Protein AF-A0A8S0WQF7-F1 (afdb_monomer_lite)

Foldseek 3Di:
DDDDDDDDPPPPPPPPPFWFWKKKFALDPPRAFKIFMDGRAGALAKAFEDDRGFKMKTAPTAQPFKKKKFFAQDQQDHTQDMDIDTRRDIDIDGHDPGRTGMMGMHGDHDPPPPPPPPRPPPRRHYDYGQKIWHADPVRDIDIFGHDPPDHPVVVVVCVVVVVVVLRVCRVVVHDRDPDPPPPPDD

Sequence (186 aa):
MFKATQVAFSLVILATLAAAGDICAYTSRGCVGTFGCCINIPANVCCLYPDNYGWSNLKNMTSNGNWWASMYSDTCQTLLAGSVASADGQICLGAWDVPARSTSWRVTTNTNAKRSITVNQEAAQCMSPNVIGFTTDSGEERLFRIPDGTRFEDAEKFLEEGQFEELFKYEKGQPVVFEAVTKQLG

Radius of gyration: 20.84 Å; chains: 1; bounding box: 38×71×76 Å

Structure (mmCIF, N/CA/C/O backbone):
data_AF-A0A8S0WQF7-F1
#
_entry.id   AF-A0A8S0WQF7-F1
#
loop_
_atom_site.group_PDB
_atom_site.id
_atom_site.type_symbol
_atom_site.label_atom_id
_atom_site.label_alt_id
_atom_site.label_comp_id
_atom_site.label_asym_id
_atom_site.label_entity_id
_atom_site.label_seq_id
_atom_site.pdbx_PDB_ins_code
_atom_site.Cartn_x
_atom_site.Cartn_y
_atom_site.Cartn_z
_atom_site.occupancy
_atom_site.B_iso_or_equiv
_atom_site.auth_seq_id
_atom_site.auth_comp_id
_atom_site.auth_asym_id
_atom_site.auth_atom_id
_atom_site.pdbx_PDB_model_num
ATOM 1 N N . MET A 1 1 ? 1.452 57.332 -37.284 1.00 40.22 1 MET A N 1
ATOM 2 C CA . MET A 1 1 ? 1.598 56.059 -38.023 1.00 40.22 1 MET A CA 1
ATOM 3 C C . MET A 1 1 ? 2.063 54.999 -37.042 1.00 40.22 1 MET A C 1
ATOM 5 O O . MET A 1 1 ? 3.036 55.223 -36.339 1.00 40.22 1 MET A O 1
ATOM 9 N N . PHE A 1 2 ? 1.273 53.933 -36.922 1.00 46.56 2 PHE A N 1
ATOM 10 C CA . PHE A 1 2 ? 1.371 52.864 -35.925 1.00 46.56 2 PHE A CA 1
ATOM 11 C C . PHE A 1 2 ? 2.545 51.916 -36.187 1.00 46.56 2 PHE A C 1
ATOM 13 O O . PHE A 1 2 ? 2.850 51.655 -37.349 1.00 46.56 2 PHE A O 1
ATOM 20 N N . LYS A 1 3 ? 3.082 51.307 -35.121 1.00 41.34 3 LYS A N 1
ATOM 21 C CA . LYS A 1 3 ? 3.317 49.851 -35.041 1.00 41.34 3 LYS A CA 1
ATOM 22 C C . LYS A 1 3 ? 3.659 49.455 -33.599 1.00 41.34 3 LYS A C 1
ATOM 24 O O . LYS A 1 3 ? 4.777 49.645 -33.139 1.00 41.34 3 LYS A O 1
ATOM 29 N N . ALA A 1 4 ? 2.658 48.935 -32.890 1.00 50.69 4 ALA A N 1
ATOM 30 C CA . ALA A 1 4 ? 2.840 48.211 -31.640 1.00 50.69 4 ALA A CA 1
ATOM 31 C C . ALA A 1 4 ? 3.146 46.747 -31.986 1.00 50.69 4 ALA A C 1
ATOM 33 O O . ALA A 1 4 ? 2.343 46.080 -32.637 1.00 50.69 4 ALA A O 1
ATOM 34 N N . THR A 1 5 ? 4.324 46.270 -31.597 1.00 52.97 5 THR A N 1
ATOM 35 C CA . THR A 1 5 ? 4.767 44.890 -31.815 1.00 52.97 5 THR A CA 1
ATOM 36 C C . THR A 1 5 ? 4.258 44.028 -30.660 1.00 52.97 5 THR A C 1
ATOM 38 O O . THR A 1 5 ? 4.794 44.095 -29.558 1.00 52.97 5 THR A O 1
ATOM 41 N N . GLN A 1 6 ? 3.202 43.242 -30.884 1.00 55.06 6 GLN A N 1
ATOM 42 C CA . GLN A 1 6 ? 2.750 42.225 -29.930 1.00 55.06 6 GLN A CA 1
ATOM 43 C C . GLN A 1 6 ? 3.617 40.968 -30.074 1.00 55.06 6 GLN A C 1
ATOM 45 O O . GLN A 1 6 ? 3.566 40.283 -31.093 1.00 55.06 6 GLN A O 1
ATOM 50 N N . VAL A 1 7 ? 4.411 40.663 -29.047 1.00 56.59 7 VAL A N 1
ATOM 51 C CA . VAL A 1 7 ? 5.088 39.368 -28.901 1.00 56.59 7 VAL A CA 1
ATOM 52 C C . VAL A 1 7 ? 4.092 38.407 -28.255 1.00 56.59 7 VAL A C 1
ATOM 54 O O . VAL A 1 7 ? 3.806 38.503 -27.064 1.00 56.59 7 VAL A O 1
ATOM 57 N N . ALA A 1 8 ? 3.520 37.508 -29.053 1.00 55.56 8 ALA A N 1
ATOM 58 C CA . ALA A 1 8 ? 2.649 36.445 -28.570 1.00 55.56 8 ALA A CA 1
ATOM 59 C C . ALA A 1 8 ? 3.497 35.346 -27.907 1.00 55.56 8 ALA A C 1
ATOM 61 O O . ALA A 1 8 ? 4.110 34.523 -28.586 1.00 55.56 8 ALA A O 1
ATOM 62 N N . PHE A 1 9 ? 3.547 35.336 -26.575 1.00 57.22 9 PHE A N 1
ATOM 63 C CA . PHE A 1 9 ? 4.167 34.263 -25.799 1.00 57.22 9 PHE A CA 1
ATOM 64 C C . PHE A 1 9 ? 3.172 33.093 -25.714 1.00 57.22 9 PHE A C 1
ATOM 66 O O . PHE A 1 9 ? 2.299 33.059 -24.849 1.00 57.22 9 PHE A O 1
ATOM 73 N N . SER A 1 10 ? 3.242 32.167 -26.674 1.00 54.03 10 SER A N 1
ATOM 74 C CA . SER A 1 10 ? 2.424 30.948 -26.665 1.00 54.03 10 SER A CA 1
ATOM 75 C C . SER A 1 10 ? 2.964 29.986 -25.608 1.00 54.03 10 SER A C 1
ATOM 77 O O . SER A 1 10 ? 3.965 29.306 -25.825 1.00 54.03 10 SER A O 1
ATOM 79 N N . LEU A 1 11 ? 2.315 29.959 -24.444 1.00 56.88 11 LEU A N 1
ATOM 80 C CA . LEU A 1 11 ? 2.606 29.032 -23.355 1.00 56.88 11 LEU A CA 1
ATOM 81 C C . LEU A 1 11 ? 2.073 27.635 -23.737 1.00 56.88 11 LEU A C 1
ATOM 83 O O . LEU A 1 11 ? 0.909 27.316 -23.507 1.00 56.88 11 LEU A O 1
ATOM 87 N N . VAL A 1 12 ? 2.905 26.808 -24.375 1.00 54.03 12 VAL A N 1
ATOM 88 C CA . VAL A 1 12 ? 2.586 25.394 -24.626 1.00 54.03 12 VAL A CA 1
ATOM 89 C C . VAL A 1 12 ? 2.751 24.637 -23.309 1.00 54.03 12 VAL A C 1
ATOM 91 O O . VAL A 1 12 ? 3.851 24.228 -22.946 1.00 54.03 12 VAL A O 1
ATOM 94 N N . ILE A 1 13 ? 1.656 24.469 -22.569 1.00 54.03 13 ILE A N 1
ATOM 95 C CA . ILE A 1 13 ? 1.605 23.553 -21.427 1.00 54.03 13 ILE A CA 1
ATOM 96 C C . ILE A 1 13 ? 1.521 22.139 -22.012 1.00 54.03 13 ILE A C 1
ATOM 98 O O . ILE A 1 13 ? 0.443 21.671 -22.373 1.00 54.03 13 ILE A O 1
ATOM 102 N N . LEU A 1 14 ? 2.664 21.460 -22.152 1.00 51.22 14 LEU A N 1
ATOM 103 C CA . LEU A 1 14 ? 2.661 20.012 -22.341 1.00 51.22 14 LEU A CA 1
ATOM 104 C C . LEU A 1 14 ? 2.144 19.386 -21.044 1.00 51.22 14 LEU A C 1
ATOM 106 O O . LEU A 1 14 ? 2.890 19.227 -20.081 1.00 51.22 14 LEU A O 1
ATOM 110 N N . ALA A 1 15 ? 0.858 19.044 -21.021 1.00 50.88 15 ALA A N 1
ATOM 111 C CA . ALA A 1 15 ? 0.310 18.149 -20.019 1.00 50.88 15 ALA A CA 1
ATOM 112 C C . ALA A 1 15 ? 0.922 16.763 -20.256 1.00 50.88 15 ALA A C 1
ATOM 114 O O . ALA A 1 15 ? 0.433 15.973 -21.064 1.00 50.88 15 ALA A O 1
ATOM 115 N N . THR A 1 16 ? 2.038 16.475 -19.591 1.00 51.25 16 THR A N 1
ATOM 116 C CA . THR A 1 16 ? 2.470 15.097 -19.407 1.00 51.25 16 THR A CA 1
ATOM 117 C C . THR A 1 16 ? 1.366 14.412 -18.612 1.00 51.25 16 THR A C 1
ATOM 119 O O . THR A 1 16 ? 1.104 14.760 -17.463 1.00 51.25 16 THR A O 1
ATOM 122 N N . LEU A 1 17 ? 0.656 13.475 -19.243 1.00 55.16 17 LEU A N 1
ATOM 123 C CA . LEU A 1 17 ? -0.242 12.572 -18.532 1.00 55.16 17 LEU A CA 1
ATOM 124 C C . LEU A 1 17 ? 0.642 11.760 -17.585 1.00 55.16 17 LEU A C 1
ATOM 126 O O . LEU A 1 17 ? 1.283 10.795 -18.002 1.00 55.16 17 LEU A O 1
ATOM 130 N N . ALA A 1 18 ? 0.769 12.222 -16.341 1.00 64.12 18 ALA A N 1
ATOM 131 C CA . ALA A 1 18 ? 1.497 11.507 -15.313 1.00 64.12 18 ALA A CA 1
ATOM 132 C C . ALA A 1 18 ? 0.818 10.149 -15.163 1.00 64.12 18 ALA A C 1
ATOM 134 O O . ALA A 1 18 ? -0.361 10.069 -14.818 1.00 64.12 18 ALA A O 1
ATOM 135 N N . ALA A 1 19 ? 1.541 9.088 -15.511 1.00 73.88 19 ALA A N 1
ATOM 136 C CA . ALA A 1 19 ? 1.015 7.752 -15.376 1.00 73.88 19 ALA A CA 1
ATOM 137 C C . ALA A 1 19 ? 0.854 7.476 -13.877 1.00 73.88 19 ALA A C 1
ATOM 139 O O . ALA A 1 19 ? 1.848 7.497 -13.149 1.00 73.88 19 ALA A O 1
ATOM 140 N N . ALA A 1 20 ? -0.387 7.297 -13.432 1.00 85.50 20 ALA A N 1
ATOM 141 C CA . ALA A 1 20 ? -0.759 7.049 -12.049 1.00 85.50 20 ALA A CA 1
ATOM 142 C C . ALA A 1 20 ? -1.493 5.708 -11.947 1.00 85.50 20 ALA A C 1
ATOM 144 O O . ALA A 1 20 ? -2.138 5.272 -12.903 1.00 85.50 20 ALA A O 1
ATOM 145 N N . GLY A 1 21 ? -1.375 5.060 -10.799 1.00 89.19 21 GLY A N 1
ATOM 146 C CA . GLY A 1 21 ? -2.180 3.897 -10.452 1.00 89.19 21 GLY A CA 1
ATOM 147 C C . GLY A 1 21 ? -2.383 3.820 -8.954 1.00 89.19 21 GLY A C 1
ATOM 148 O O . GLY A 1 21 ? -2.077 4.773 -8.241 1.00 89.19 21 GLY A O 1
ATOM 149 N N . ASP A 1 22 ? -2.874 2.689 -8.473 1.00 92.25 22 ASP A N 1
ATOM 150 C CA . ASP A 1 22 ? -3.168 2.501 -7.060 1.00 92.25 22 ASP A CA 1
ATOM 151 C C . ASP A 1 22 ? -2.338 1.349 -6.506 1.00 92.25 22 ASP A C 1
ATOM 153 O O . ASP A 1 22 ? -2.224 0.280 -7.115 1.00 92.25 22 ASP A O 1
ATOM 157 N N . ILE A 1 23 ? -1.769 1.566 -5.324 1.00 93.44 23 ILE A N 1
ATOM 158 C CA . ILE A 1 23 ? -1.057 0.542 -4.565 1.00 93.44 23 ILE A CA 1
ATOM 159 C C . ILE A 1 23 ? -1.770 0.382 -3.236 1.00 93.44 23 ILE A C 1
ATOM 161 O O . ILE A 1 23 ? -1.835 1.332 -2.464 1.00 93.44 23 ILE A O 1
ATOM 165 N N . CYS A 1 24 ? -2.266 -0.817 -2.960 1.00 93.38 24 CYS A N 1
ATOM 166 C CA . CYS A 1 24 ? -2.884 -1.179 -1.693 1.00 93.38 24 CYS A CA 1
ATOM 167 C C . CYS A 1 24 ? -2.047 -2.250 -1.005 1.00 93.38 24 CYS A C 1
ATOM 169 O O . CYS A 1 24 ? -1.724 -3.259 -1.621 1.00 93.38 24 CYS A O 1
ATOM 171 N N . ALA A 1 25 ? -1.710 -2.059 0.261 1.00 92.81 25 ALA A N 1
ATOM 172 C CA . ALA A 1 25 ? -1.005 -3.033 1.075 1.00 92.81 25 ALA A CA 1
ATOM 173 C C . ALA A 1 25 ? -1.993 -3.709 2.030 1.00 92.81 25 ALA A C 1
ATOM 175 O O . ALA A 1 25 ? -2.802 -3.019 2.638 1.00 92.81 25 ALA A O 1
ATOM 176 N N . TYR A 1 26 ? -1.941 -5.036 2.150 1.00 92.12 26 TYR A N 1
ATOM 177 C CA . TYR A 1 26 ? -2.888 -5.862 2.905 1.00 92.12 26 TYR A CA 1
ATOM 178 C C . TYR A 1 26 ? -2.178 -6.609 4.030 1.00 92.12 26 TYR A C 1
ATOM 180 O O . TYR A 1 26 ? -1.034 -7.060 3.888 1.00 92.12 26 TYR A O 1
ATOM 188 N N . THR A 1 27 ? -2.887 -6.771 5.141 1.00 89.31 27 THR A N 1
ATOM 189 C CA . THR A 1 27 ? -2.407 -7.500 6.323 1.00 89.31 27 THR A CA 1
ATOM 190 C C . THR A 1 27 ? -2.428 -9.017 6.130 1.00 89.31 27 THR A C 1
ATOM 192 O O . THR A 1 27 ? -1.711 -9.739 6.819 1.00 89.31 27 THR A O 1
ATOM 195 N N . SER A 1 28 ? -3.213 -9.523 5.170 1.00 88.00 28 SER A N 1
ATOM 196 C CA . SER A 1 28 ? -3.393 -10.960 4.934 1.00 88.00 28 SER A CA 1
ATOM 197 C C . SER A 1 28 ? -2.981 -11.411 3.532 1.00 88.00 28 SER A C 1
ATOM 199 O O . SER A 1 28 ? -2.921 -10.636 2.574 1.00 88.00 28 SER A O 1
ATOM 201 N N . ARG A 1 29 ? -2.697 -12.716 3.415 1.00 85.81 29 ARG A N 1
ATOM 202 C CA . ARG A 1 29 ? -2.293 -13.357 2.157 1.00 85.81 29 ARG A CA 1
ATOM 203 C C . ARG A 1 29 ? -3.385 -13.254 1.103 1.00 85.81 29 ARG A C 1
ATOM 205 O O . ARG A 1 29 ? -4.558 -13.373 1.424 1.00 85.81 29 ARG A O 1
ATOM 212 N N . GLY A 1 30 ? -2.983 -13.118 -0.159 1.00 86.94 30 GLY A N 1
ATOM 213 C CA . GLY A 1 30 ? -3.926 -13.045 -1.278 1.00 86.94 30 GLY A CA 1
ATOM 214 C C . GLY A 1 30 ? -4.594 -11.679 -1.444 1.00 86.94 30 GLY A C 1
ATOM 215 O O . GLY A 1 30 ? -5.558 -11.586 -2.193 1.00 86.94 30 GLY A O 1
ATOM 216 N N . CYS A 1 31 ? -4.070 -10.636 -0.790 1.00 89.88 31 CYS A N 1
ATOM 217 C CA . CYS A 1 31 ? -4.581 -9.269 -0.883 1.00 89.88 31 CYS A CA 1
ATOM 218 C C . CYS A 1 31 ? -6.055 -9.161 -0.468 1.00 89.88 31 CYS A C 1
ATOM 220 O O . CYS A 1 31 ? -6.881 -8.610 -1.189 1.00 89.88 31 CYS A O 1
ATOM 222 N N . VAL A 1 32 ? -6.358 -9.717 0.707 1.00 89.50 32 VAL A N 1
ATOM 223 C CA . VAL A 1 32 ? -7.658 -9.630 1.388 1.00 89.50 32 VAL A CA 1
ATOM 224 C C . VAL A 1 32 ? -7.460 -9.149 2.828 1.00 89.50 32 VAL A C 1
ATOM 226 O O . VAL A 1 32 ? -6.329 -9.062 3.312 1.00 89.50 32 VAL A O 1
ATOM 229 N N . GLY A 1 33 ? -8.554 -8.857 3.528 1.00 89.25 33 GLY A N 1
ATOM 230 C CA . GLY A 1 33 ? -8.534 -8.381 4.914 1.00 89.25 33 GLY A CA 1
ATOM 231 C C . GLY A 1 33 ? -8.469 -6.858 4.993 1.00 89.25 33 GLY A C 1
ATOM 232 O O . GLY A 1 33 ? -9.053 -6.182 4.146 1.00 89.25 33 GLY A O 1
ATOM 233 N N . THR A 1 34 ? -7.802 -6.324 6.017 1.00 91.19 34 THR A N 1
ATOM 234 C CA . THR A 1 34 ? -7.575 -4.880 6.181 1.00 91.19 34 THR A CA 1
ATOM 235 C C . THR A 1 34 ? -6.424 -4.405 5.303 1.00 91.19 34 THR A C 1
ATOM 237 O O . THR A 1 34 ? -5.451 -5.135 5.078 1.00 91.19 34 THR A O 1
ATOM 240 N N . PHE A 1 35 ? -6.542 -3.185 4.785 1.00 93.12 35 PHE A N 1
ATOM 241 C CA . PHE A 1 35 ? -5.562 -2.625 3.868 1.00 93.12 35 PHE A CA 1
ATOM 242 C C . PHE A 1 35 ? -5.445 -1.104 3.959 1.00 93.12 35 PHE A C 1
ATOM 244 O O . PHE A 1 35 ? -6.399 -0.404 4.298 1.00 93.12 35 PHE A O 1
ATOM 251 N N . GLY A 1 36 ? -4.277 -0.596 3.575 1.00 92.69 36 GLY A N 1
ATOM 252 C CA . GLY A 1 36 ? -4.029 0.818 3.303 1.00 92.69 36 GLY A CA 1
ATOM 253 C C . GLY A 1 36 ? -3.629 1.021 1.849 1.00 92.69 36 GLY A C 1
ATOM 254 O O . GLY A 1 36 ? -2.851 0.231 1.322 1.00 92.69 36 GLY A O 1
ATOM 255 N N . CYS A 1 37 ? -4.130 2.063 1.185 1.00 93.38 37 CYS A N 1
ATOM 256 C CA . CYS A 1 37 ? -3.779 2.358 -0.202 1.00 93.38 37 CYS A CA 1
ATOM 257 C C . CYS A 1 37 ? -3.185 3.749 -0.391 1.00 93.38 37 CYS A C 1
ATOM 259 O O . CYS A 1 37 ? -3.673 4.726 0.174 1.00 93.38 37 CYS A O 1
ATOM 261 N N . CYS A 1 38 ? -2.189 3.838 -1.267 1.00 93.56 38 CYS A N 1
ATOM 262 C CA . CYS A 1 38 ? -1.819 5.066 -1.950 1.00 93.56 38 CYS A CA 1
ATOM 263 C C . CYS A 1 38 ? -2.531 5.095 -3.304 1.00 93.56 38 CYS A C 1
ATOM 265 O O . CYS A 1 38 ? -2.201 4.319 -4.204 1.00 93.56 38 CYS A O 1
ATOM 267 N N . ILE A 1 39 ? -3.517 5.977 -3.429 1.00 92.06 39 ILE A N 1
ATOM 268 C CA . ILE A 1 39 ? -4.299 6.165 -4.655 1.00 92.06 39 ILE A CA 1
ATOM 269 C C . ILE A 1 39 ? -3.660 7.249 -5.524 1.00 92.06 39 ILE A C 1
ATOM 271 O O . ILE A 1 39 ? -3.175 8.255 -4.996 1.00 92.06 39 ILE A O 1
ATOM 275 N N . ASN A 1 40 ? -3.726 7.082 -6.846 1.00 90.00 40 ASN A N 1
ATOM 276 C CA . ASN A 1 40 ? -3.125 7.977 -7.842 1.00 90.00 40 ASN A CA 1
ATOM 277 C C . ASN A 1 40 ? -1.605 8.149 -7.669 1.00 90.00 40 ASN A C 1
ATOM 279 O O . ASN A 1 40 ? -1.069 9.248 -7.835 1.00 90.00 40 ASN A O 1
ATOM 283 N N . ILE A 1 41 ? -0.899 7.070 -7.333 1.00 88.44 41 ILE A N 1
ATOM 284 C CA . ILE A 1 41 ? 0.548 7.087 -7.165 1.00 88.44 41 ILE A CA 1
ATOM 285 C C . ILE A 1 41 ? 1.266 7.111 -8.525 1.00 88.44 41 ILE A C 1
ATOM 287 O O . ILE A 1 41 ? 1.042 6.214 -9.348 1.00 88.44 41 ILE A O 1
ATOM 291 N N . PRO A 1 42 ? 2.135 8.107 -8.792 1.00 88.56 42 PRO A N 1
ATOM 292 C CA . PRO A 1 42 ? 2.878 8.169 -10.044 1.00 88.56 42 PRO A CA 1
ATOM 293 C C . PRO A 1 42 ? 3.867 7.011 -10.212 1.00 88.56 42 PRO A C 1
ATOM 295 O O . PRO A 1 42 ? 4.364 6.443 -9.238 1.00 88.56 42 PRO A O 1
ATOM 298 N N . ALA A 1 43 ? 4.225 6.707 -11.458 1.00 85.25 43 ALA A N 1
ATOM 299 C CA . ALA A 1 43 ? 5.317 5.780 -11.744 1.00 85.25 43 ALA A CA 1
ATOM 300 C C . ALA A 1 43 ? 6.631 6.218 -11.059 1.00 85.25 43 ALA A C 1
ATOM 302 O O . ALA A 1 43 ? 7.021 7.384 -11.115 1.00 85.25 43 ALA A O 1
ATOM 303 N N . ASN A 1 44 ? 7.353 5.252 -10.489 1.00 84.69 44 ASN A N 1
ATOM 304 C CA . ASN A 1 44 ? 8.578 5.391 -9.690 1.00 84.69 44 ASN A CA 1
ATOM 305 C C . ASN A 1 44 ? 8.408 6.105 -8.336 1.00 84.69 44 ASN A C 1
ATOM 307 O O . ASN A 1 44 ? 9.406 6.380 -7.673 1.00 84.69 44 ASN A O 1
ATOM 311 N N . VAL A 1 45 ? 7.173 6.370 -7.905 1.00 88.19 45 VAL A N 1
ATOM 312 C CA . VAL A 1 45 ? 6.862 6.818 -6.543 1.00 88.19 45 VAL A CA 1
ATOM 313 C C . VAL A 1 45 ? 6.422 5.609 -5.726 1.00 88.19 45 VAL A C 1
ATOM 315 O O . VAL A 1 45 ? 5.797 4.675 -6.236 1.00 88.19 45 VAL A O 1
ATOM 318 N N . CYS A 1 46 ? 6.797 5.608 -4.456 1.00 89.81 46 CYS A N 1
ATOM 319 C CA . CYS A 1 46 ? 6.591 4.477 -3.569 1.00 89.81 46 CYS A CA 1
ATOM 320 C C . CYS A 1 46 ? 5.436 4.711 -2.617 1.00 89.81 46 CYS A C 1
ATOM 322 O O . CYS A 1 46 ? 5.275 5.809 -2.099 1.00 89.81 46 CYS A O 1
ATOM 324 N N . CYS A 1 47 ? 4.646 3.679 -2.364 1.00 92.19 47 CYS A N 1
ATOM 325 C CA . CYS A 1 47 ? 3.694 3.679 -1.270 1.00 92.19 47 CYS A CA 1
ATOM 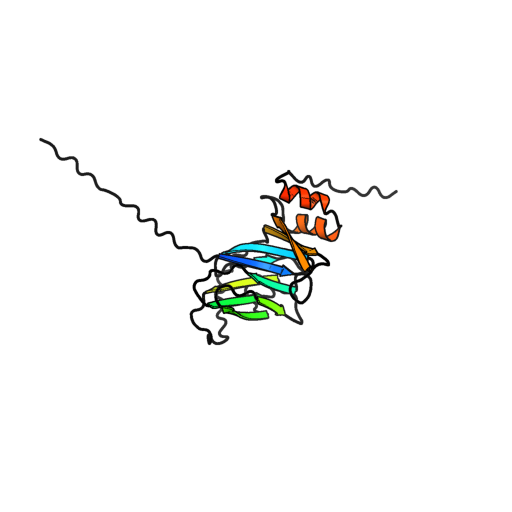326 C C . CYS A 1 47 ? 4.376 3.044 -0.066 1.00 92.19 47 CYS A C 1
ATOM 328 O O . CYS A 1 47 ? 4.728 1.869 -0.141 1.00 92.19 47 CYS A O 1
ATOM 330 N N . LEU A 1 48 ? 4.600 3.815 0.995 1.00 91.56 48 LEU A N 1
ATOM 331 C CA . LEU A 1 48 ? 5.181 3.354 2.254 1.00 91.56 48 LEU A CA 1
ATOM 332 C C . LEU A 1 48 ? 4.058 3.162 3.264 1.00 91.56 48 LEU A C 1
ATOM 334 O O . LEU A 1 48 ? 3.255 4.068 3.461 1.00 91.56 48 LEU A O 1
ATOM 338 N N . TYR A 1 49 ? 4.024 2.008 3.913 1.00 87.62 49 TYR A N 1
ATOM 339 C CA . TYR A 1 49 ? 2.979 1.639 4.862 1.00 87.62 49 TYR A CA 1
ATOM 340 C C . TYR A 1 49 ? 3.579 1.104 6.176 1.00 87.62 49 TYR A C 1
ATOM 342 O O . TYR A 1 49 ? 4.755 0.724 6.193 1.00 87.62 49 TYR A O 1
ATOM 350 N N . PRO A 1 50 ? 2.808 1.117 7.283 1.00 80.56 50 PRO A N 1
ATOM 351 C CA . PRO A 1 50 ? 3.257 0.650 8.598 1.00 80.56 50 PRO A CA 1
ATOM 352 C C . PRO A 1 50 ? 3.668 -0.831 8.670 1.00 80.56 50 PRO A C 1
ATOM 354 O O . PRO A 1 50 ? 3.490 -1.623 7.741 1.00 80.56 50 PRO A O 1
ATOM 357 N N . ASP A 1 51 ? 4.240 -1.197 9.819 1.00 71.06 51 ASP A N 1
ATOM 358 C CA . ASP A 1 51 ? 4.744 -2.537 10.125 1.00 71.06 51 ASP A CA 1
ATOM 359 C C . ASP A 1 51 ? 3.614 -3.531 10.435 1.00 71.06 51 ASP A C 1
ATOM 361 O O . ASP A 1 51 ? 3.277 -3.750 11.593 1.00 71.06 51 ASP A O 1
ATOM 365 N N . ASN A 1 52 ? 3.037 -4.137 9.395 1.00 76.19 52 ASN A N 1
ATOM 366 C CA . ASN A 1 52 ? 1.999 -5.191 9.470 1.00 76.19 52 ASN A CA 1
ATOM 367 C C . ASN A 1 52 ? 1.469 -5.610 8.082 1.00 76.19 52 ASN A C 1
ATOM 369 O O . ASN A 1 52 ? 0.830 -6.658 7.958 1.00 76.19 52 ASN A O 1
ATOM 373 N N . TYR A 1 53 ? 1.743 -4.844 7.026 1.00 79.31 53 TYR A N 1
ATOM 374 C CA . TYR A 1 53 ? 1.293 -5.170 5.674 1.00 79.31 53 TYR A CA 1
ATOM 375 C C . TYR A 1 53 ? 2.317 -6.039 4.923 1.00 79.31 53 TYR A C 1
ATOM 377 O O . TYR A 1 53 ? 3.435 -5.625 4.637 1.00 79.31 53 TYR A O 1
ATOM 385 N N . GLY A 1 54 ? 1.947 -7.276 4.583 1.00 75.62 54 GLY A N 1
ATOM 386 C CA . GLY A 1 54 ? 2.854 -8.247 3.945 1.00 75.62 54 GLY A CA 1
ATOM 387 C C . GLY A 1 54 ? 2.628 -8.459 2.446 1.00 75.62 54 GLY A C 1
ATOM 388 O O . GLY A 1 54 ? 3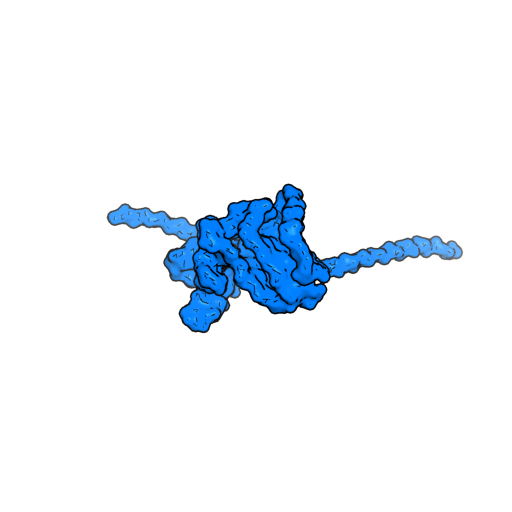.422 -9.132 1.788 1.00 75.62 54 GLY A O 1
ATOM 389 N N . TRP A 1 55 ? 1.535 -7.918 1.914 1.00 84.12 55 TRP A N 1
ATOM 390 C CA . TRP A 1 55 ? 1.036 -8.195 0.567 1.00 84.12 55 TRP A CA 1
ATOM 391 C C . TRP A 1 55 ? 0.644 -6.888 -0.092 1.00 84.12 55 TRP A C 1
ATOM 393 O O . TRP A 1 55 ? 0.125 -6.004 0.581 1.00 84.12 55 TRP A O 1
ATOM 403 N N . SER A 1 56 ? 0.885 -6.736 -1.389 1.00 86.31 56 SER A N 1
ATOM 404 C CA . SER A 1 56 ? 0.565 -5.502 -2.097 1.00 86.31 56 SER A CA 1
ATOM 405 C C . SER A 1 56 ? -0.167 -5.779 -3.392 1.00 86.31 56 SER A C 1
ATOM 407 O O . SER A 1 56 ? 0.321 -6.483 -4.268 1.00 86.31 56 SER A O 1
ATOM 409 N N . ASN A 1 57 ? -1.349 -5.198 -3.504 1.00 88.00 57 ASN A N 1
ATOM 410 C CA . ASN A 1 57 ? -2.163 -5.210 -4.694 1.00 88.00 57 ASN A CA 1
ATOM 411 C C . ASN A 1 57 ? -1.911 -3.936 -5.491 1.00 88.00 57 ASN A C 1
ATOM 413 O O . ASN A 1 57 ? -2.071 -2.829 -4.974 1.00 88.00 57 ASN A O 1
ATOM 417 N N . LEU A 1 58 ? -1.541 -4.102 -6.749 1.00 89.75 58 LEU A N 1
ATOM 418 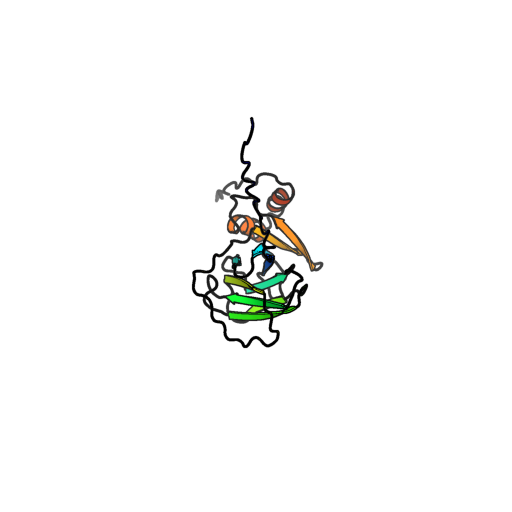C CA . LEU A 1 58 ? -1.406 -3.010 -7.697 1.00 89.75 58 LEU A CA 1
ATOM 419 C C . LEU A 1 58 ? -2.594 -3.062 -8.651 1.00 89.75 58 LEU A C 1
ATOM 421 O O . LEU A 1 58 ? -2.812 -4.089 -9.296 1.00 89.75 58 LEU A O 1
ATOM 425 N N . LYS A 1 59 ? -3.362 -1.971 -8.713 1.00 88.75 59 LYS A N 1
ATOM 426 C CA . LYS A 1 59 ? -4.600 -1.866 -9.500 1.00 88.75 59 LYS A CA 1
ATOM 427 C C . LYS A 1 59 ? -4.731 -0.492 -10.154 1.00 88.75 59 LYS A C 1
ATOM 429 O O . LYS A 1 59 ? -3.966 0.419 -9.850 1.00 88.75 59 LYS A O 1
ATOM 434 N N . ASN A 1 60 ? -5.680 -0.359 -11.082 1.00 87.06 60 ASN A N 1
ATOM 435 C CA . ASN A 1 60 ? -5.963 0.889 -11.807 1.00 87.06 60 ASN A CA 1
ATOM 436 C C . ASN A 1 60 ? -4.727 1.526 -12.472 1.00 87.06 60 ASN A C 1
ATOM 438 O O . ASN A 1 60 ? -4.635 2.744 -12.604 1.00 87.06 60 ASN A O 1
ATOM 442 N N . MET A 1 61 ? -3.762 0.704 -12.888 1.00 84.88 61 MET A N 1
ATOM 443 C CA . MET A 1 61 ? -2.556 1.174 -13.566 1.00 84.88 61 MET A CA 1
ATOM 444 C C . MET A 1 61 ? -2.903 1.701 -14.956 1.00 84.88 61 MET A C 1
ATOM 446 O O . MET A 1 61 ? -3.766 1.146 -15.641 1.00 84.88 61 MET A O 1
ATOM 450 N N . THR A 1 62 ? -2.212 2.752 -15.403 1.00 76.69 62 THR A N 1
ATOM 451 C CA . THR A 1 62 ? -2.470 3.342 -16.724 1.00 76.69 62 THR A CA 1
ATOM 452 C C . THR A 1 62 ? -2.460 2.304 -17.843 1.00 76.69 62 THR A C 1
ATOM 454 O O . THR A 1 62 ? -1.535 1.500 -17.948 1.00 76.69 62 THR A O 1
ATOM 457 N N . SER A 1 63 ? -3.447 2.386 -18.733 1.00 65.12 63 SER A N 1
ATOM 458 C CA . SER A 1 63 ? -3.751 1.392 -19.770 1.00 65.12 63 SER A CA 1
ATOM 459 C C . SER A 1 63 ? -2.781 1.346 -20.964 1.00 65.12 63 SER A C 1
ATOM 461 O O . SER A 1 63 ? -3.011 0.608 -21.918 1.00 65.12 63 SER A O 1
ATOM 463 N N . ASN A 1 64 ? -1.685 2.107 -20.944 1.00 69.88 64 ASN A N 1
ATOM 464 C CA . ASN A 1 64 ? -0.849 2.332 -22.130 1.00 69.88 64 ASN A CA 1
ATOM 465 C C . ASN A 1 64 ? 0.425 1.463 -22.193 1.00 69.88 64 ASN A C 1
ATOM 467 O O . ASN A 1 64 ? 1.426 1.882 -22.774 1.00 69.88 64 ASN A O 1
ATOM 471 N N . GLY A 1 65 ? 0.420 0.259 -21.615 1.00 77.19 65 GLY A N 1
ATOM 472 C CA . GLY A 1 65 ? 1.515 -0.708 -21.766 1.00 77.19 65 GLY A CA 1
ATOM 473 C C . GLY A 1 65 ? 1.709 -1.638 -20.572 1.00 77.19 65 GLY A C 1
ATOM 474 O O . GLY A 1 65 ? 0.904 -1.662 -19.649 1.00 77.19 65 GLY A O 1
ATOM 475 N N . ASN A 1 66 ? 2.794 -2.414 -20.590 1.00 85.25 66 ASN A N 1
ATOM 476 C CA . ASN A 1 66 ? 3.161 -3.246 -19.446 1.00 85.25 66 ASN A CA 1
ATOM 477 C C . ASN A 1 66 ? 3.749 -2.383 -18.325 1.00 85.25 66 ASN A C 1
ATOM 479 O O . ASN A 1 66 ? 4.373 -1.344 -18.566 1.00 85.25 66 ASN A O 1
ATOM 483 N N . TRP A 1 67 ? 3.620 -2.851 -17.093 1.00 86.19 67 TRP A N 1
ATOM 484 C CA . TRP A 1 67 ? 4.240 -2.228 -15.932 1.00 86.19 67 TRP A CA 1
ATOM 485 C C . TRP A 1 67 ? 4.922 -3.275 -15.059 1.00 86.19 67 TRP A C 1
ATOM 487 O O . TRP A 1 67 ? 4.557 -4.448 -15.041 1.00 86.19 67 TRP A O 1
ATOM 497 N N . TRP A 1 68 ? 5.966 -2.835 -14.367 1.00 87.69 68 TRP A N 1
ATOM 498 C CA . TRP A 1 68 ? 6.715 -3.628 -13.405 1.00 87.69 68 TRP A CA 1
ATOM 499 C C . TRP A 1 68 ? 6.404 -3.128 -12.001 1.00 87.69 68 TRP A C 1
ATOM 501 O O . TRP A 1 68 ? 6.618 -1.947 -11.728 1.00 87.69 68 TRP A O 1
ATOM 511 N N . ALA A 1 69 ? 5.954 -4.022 -11.127 1.00 89.31 69 ALA A N 1
ATOM 512 C CA . ALA A 1 69 ? 5.818 -3.777 -9.699 1.00 89.31 69 ALA A CA 1
ATOM 513 C C . ALA A 1 69 ? 6.989 -4.342 -8.916 1.00 89.31 69 ALA A C 1
ATOM 515 O O . ALA A 1 69 ? 7.518 -5.406 -9.242 1.00 89.31 69 ALA A O 1
ATOM 516 N N . SER A 1 70 ? 7.316 -3.652 -7.835 1.00 89.75 70 SER A N 1
ATOM 517 C CA . SER A 1 70 ? 8.361 -4.025 -6.899 1.00 89.75 70 SER A CA 1
ATOM 518 C C . SER A 1 70 ? 7.864 -3.838 -5.470 1.00 89.75 70 SER A C 1
ATOM 520 O O . SER A 1 70 ? 7.327 -2.784 -5.147 1.00 89.75 70 SER A O 1
ATOM 522 N N . MET A 1 71 ? 8.091 -4.834 -4.620 1.00 90.25 71 MET A N 1
ATOM 523 C CA . MET A 1 71 ? 7.919 -4.770 -3.167 1.00 90.25 71 MET A CA 1
ATOM 524 C C . MET A 1 71 ? 9.280 -4.703 -2.493 1.00 90.25 71 MET A C 1
ATOM 526 O O . MET A 1 71 ? 10.215 -5.382 -2.923 1.00 90.25 71 MET A O 1
ATOM 530 N N . TYR A 1 72 ? 9.374 -3.941 -1.410 1.00 89.31 72 TYR A N 1
ATOM 531 C CA . TYR A 1 72 ? 10.624 -3.661 -0.715 1.00 89.31 72 TYR A CA 1
ATOM 532 C C . TYR A 1 72 ? 10.472 -3.823 0.796 1.00 89.31 72 TYR A C 1
ATOM 534 O O . TYR A 1 72 ? 9.392 -3.596 1.339 1.00 89.31 72 TYR A O 1
ATOM 542 N N . SER A 1 73 ? 11.556 -4.183 1.485 1.00 88.81 73 SER A N 1
ATOM 543 C CA . SER A 1 73 ? 11.592 -4.300 2.954 1.00 88.81 73 SER A CA 1
ATOM 544 C C . SER A 1 73 ? 11.836 -2.970 3.668 1.00 88.81 73 SER A C 1
ATOM 546 O O . SER A 1 73 ? 11.886 -2.928 4.891 1.00 88.81 73 SER A O 1
ATOM 548 N N . ASP A 1 74 ? 12.045 -1.891 2.921 1.00 86.75 74 ASP A N 1
ATOM 549 C CA . ASP A 1 74 ? 12.361 -0.550 3.412 1.00 86.75 74 ASP A CA 1
ATOM 550 C C . ASP A 1 74 ? 11.688 0.509 2.521 1.00 86.75 74 ASP A C 1
ATOM 552 O O . ASP A 1 74 ? 10.697 0.222 1.850 1.00 86.75 74 ASP A O 1
ATOM 556 N N . THR A 1 75 ? 12.213 1.733 2.517 1.00 87.94 75 THR A N 1
ATOM 557 C CA . THR A 1 75 ? 11.766 2.882 1.717 1.00 87.94 75 THR A CA 1
ATOM 558 C C . THR A 1 75 ? 12.182 2.746 0.243 1.00 87.94 75 THR A C 1
ATOM 560 O O . THR A 1 75 ? 12.883 3.596 -0.304 1.00 87.94 75 THR A O 1
ATOM 563 N N . CYS A 1 76 ? 11.751 1.665 -0.410 1.00 86.88 76 CYS A N 1
ATOM 564 C CA . CYS A 1 76 ? 11.966 1.376 -1.828 1.00 86.88 76 CYS A CA 1
ATOM 565 C C . CYS A 1 76 ? 13.416 1.151 -2.278 1.00 86.88 76 CYS A C 1
ATOM 567 O O . CYS A 1 76 ? 13.775 1.408 -3.430 1.00 86.88 76 CYS A O 1
ATOM 569 N N . GLN A 1 77 ? 14.259 0.642 -1.385 1.00 84.38 77 GLN A N 1
ATOM 570 C CA . GLN A 1 77 ? 15.677 0.404 -1.634 1.00 84.38 77 GLN A CA 1
ATOM 571 C C . GLN A 1 77 ? 15.992 -1.092 -1.739 1.00 84.38 77 GLN A C 1
ATOM 573 O O . GLN A 1 77 ? 16.595 -1.530 -2.721 1.00 84.38 77 GLN A O 1
ATOM 578 N N . THR A 1 78 ? 15.545 -1.894 -0.776 1.00 87.12 78 THR A N 1
ATOM 579 C CA . THR A 1 78 ? 15.851 -3.327 -0.692 1.00 87.12 78 THR A CA 1
ATOM 580 C C . THR A 1 78 ? 14.704 -4.155 -1.254 1.00 87.12 78 THR A C 1
ATOM 582 O O . THR A 1 78 ? 13.676 -4.339 -0.604 1.00 87.12 78 THR A O 1
ATOM 585 N N . LEU A 1 79 ? 14.867 -4.647 -2.485 1.00 87.25 79 LEU A N 1
ATOM 586 C CA . LEU A 1 79 ? 13.834 -5.420 -3.174 1.00 87.25 79 LEU A CA 1
ATOM 587 C C . LEU A 1 79 ? 13.595 -6.781 -2.505 1.00 87.25 79 LEU A C 1
ATOM 589 O O . LEU A 1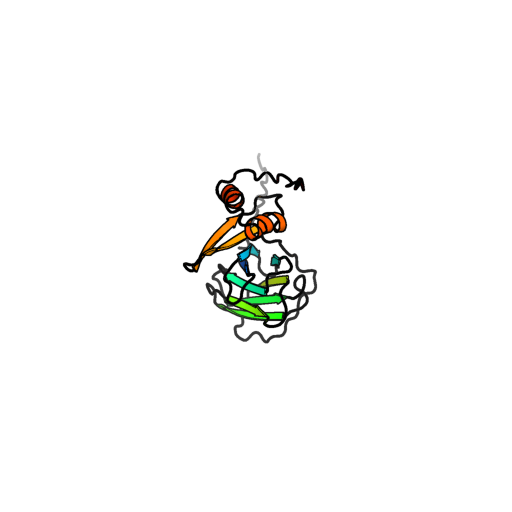 79 ? 14.529 -7.553 -2.301 1.00 87.25 79 LEU A O 1
ATOM 593 N N . LEU A 1 80 ? 12.324 -7.104 -2.285 1.00 86.81 80 LEU A N 1
ATOM 594 C CA . LEU A 1 80 ? 11.852 -8.411 -1.832 1.00 86.81 80 LEU A CA 1
ATOM 595 C C . LEU A 1 80 ? 11.267 -9.247 -2.968 1.00 86.81 80 LEU A C 1
ATOM 597 O O . LEU A 1 80 ? 11.575 -10.428 -3.110 1.00 86.81 80 LEU A O 1
ATOM 601 N N . ALA A 1 81 ? 10.408 -8.632 -3.776 1.00 87.12 81 ALA A N 1
ATOM 602 C CA . ALA A 1 81 ? 9.680 -9.304 -4.840 1.00 87.12 81 ALA A CA 1
ATOM 603 C C . ALA A 1 81 ? 9.379 -8.327 -5.974 1.00 87.12 81 ALA A C 1
ATOM 605 O O . ALA A 1 81 ? 9.327 -7.116 -5.771 1.00 87.12 81 ALA A O 1
ATOM 606 N N . GLY A 1 82 ? 9.145 -8.852 -7.172 1.00 87.69 82 GLY A N 1
ATOM 607 C CA . GLY A 1 82 ? 8.680 -8.049 -8.290 1.00 87.69 82 GLY A CA 1
ATOM 608 C C . GLY A 1 82 ? 7.969 -8.891 -9.333 1.00 87.69 82 GLY A C 1
ATOM 609 O O . GLY A 1 82 ? 8.214 -10.094 -9.446 1.00 87.69 82 GLY A O 1
ATOM 610 N N . SER A 1 83 ? 7.071 -8.255 -10.072 1.00 87.12 83 SER A N 1
ATOM 611 C CA . SER A 1 83 ? 6.291 -8.902 -11.123 1.00 87.12 83 SER A CA 1
ATOM 612 C C . SER A 1 83 ? 5.972 -7.921 -12.242 1.00 87.12 83 SER A C 1
ATOM 614 O O . SER A 1 83 ? 6.014 -6.705 -12.053 1.00 87.12 83 SER A O 1
ATOM 616 N N . VAL A 1 84 ? 5.647 -8.460 -13.413 1.00 86.06 84 VAL A N 1
ATOM 617 C CA . VAL A 1 84 ? 5.182 -7.697 -14.570 1.00 86.06 84 VAL A CA 1
ATOM 618 C C . VAL A 1 84 ? 3.706 -7.986 -14.801 1.00 86.06 84 VAL A C 1
ATOM 620 O O . VAL A 1 84 ? 3.291 -9.143 -14.741 1.00 86.06 84 VAL A O 1
ATOM 623 N N . ALA A 1 85 ? 2.934 -6.949 -15.101 1.00 84.44 85 ALA A N 1
ATOM 624 C CA . ALA A 1 85 ? 1.567 -7.079 -15.590 1.00 84.44 85 ALA A CA 1
ATOM 625 C C . ALA A 1 85 ? 1.379 -6.297 -16.887 1.00 84.44 85 ALA A C 1
ATOM 627 O O . ALA A 1 85 ? 2.118 -5.352 -17.184 1.00 84.44 85 ALA A O 1
ATOM 628 N N . SER A 1 86 ? 0.364 -6.698 -17.646 1.00 79.94 86 SER A N 1
ATOM 629 C CA . SER A 1 86 ? -0.161 -5.901 -18.745 1.00 79.94 86 SER A CA 1
ATOM 630 C C . SER A 1 86 ? -0.922 -4.681 -18.227 1.00 79.94 86 SER A C 1
ATOM 632 O O . SER A 1 86 ? -1.357 -4.634 -17.072 1.00 79.94 86 SER A O 1
ATOM 634 N N . ALA A 1 87 ? -1.101 -3.699 -19.112 1.00 68.19 87 ALA A N 1
ATOM 635 C CA . ALA A 1 87 ? -2.097 -2.638 -18.965 1.00 68.19 87 ALA A CA 1
ATOM 636 C C . ALA A 1 87 ? -3.426 -3.236 -18.496 1.00 68.19 87 ALA A C 1
ATOM 638 O O . ALA A 1 87 ? -3.725 -4.328 -18.953 1.00 68.19 87 ALA A O 1
ATOM 639 N N . ASP A 1 88 ? -4.157 -2.541 -17.615 1.00 70.38 88 ASP A N 1
ATOM 640 C CA . ASP A 1 88 ? -5.400 -2.978 -16.939 1.00 70.38 88 ASP A CA 1
ATOM 641 C C . ASP A 1 88 ? -5.300 -4.156 -15.952 1.00 70.38 88 ASP A C 1
ATOM 643 O O . ASP A 1 88 ? -6.233 -4.393 -15.181 1.00 70.38 88 ASP A O 1
ATOM 647 N N . GLY A 1 89 ? -4.154 -4.838 -15.903 1.00 72.69 89 GLY A N 1
ATOM 648 C CA . GLY A 1 89 ? -3.941 -5.959 -15.002 1.00 72.69 89 GLY A CA 1
ATOM 649 C C . GLY A 1 89 ? -3.982 -5.555 -13.529 1.00 72.69 89 GLY A C 1
ATOM 650 O O . GLY A 1 89 ? -3.588 -4.453 -13.145 1.00 72.69 89 GLY A O 1
ATOM 651 N N . GLN A 1 90 ? -4.403 -6.500 -12.693 1.00 82.56 90 GLN A N 1
ATOM 652 C CA . GLN A 1 90 ? -4.237 -6.455 -11.247 1.00 82.56 90 GLN A CA 1
ATOM 653 C C . GLN A 1 90 ? -3.217 -7.520 -10.842 1.00 82.56 90 GLN A C 1
ATOM 655 O O . GLN A 1 90 ? -3.288 -8.658 -11.311 1.00 82.56 90 GLN A O 1
ATOM 660 N N . ILE A 1 91 ? -2.282 -7.176 -9.956 1.00 88.56 91 ILE A N 1
ATOM 661 C CA . ILE A 1 91 ? -1.372 -8.162 -9.359 1.00 88.56 91 ILE A CA 1
ATOM 662 C C . ILE A 1 91 ? -1.388 -8.019 -7.850 1.00 88.56 91 ILE A C 1
ATOM 664 O O . ILE A 1 91 ? -1.064 -6.959 -7.323 1.00 88.56 91 ILE A O 1
ATOM 668 N N . CYS A 1 92 ? -1.663 -9.136 -7.177 1.00 89.88 92 CYS A N 1
ATOM 669 C CA . CYS A 1 92 ? -1.309 -9.316 -5.781 1.00 89.88 92 CYS A CA 1
ATOM 670 C C . CYS A 1 92 ? 0.131 -9.831 -5.691 1.00 89.88 92 CYS A C 1
ATOM 672 O O . CYS A 1 92 ? 0.422 -10.979 -6.035 1.00 89.88 92 CYS A O 1
ATOM 674 N N . LEU A 1 93 ? 1.038 -8.961 -5.268 1.00 88.75 93 LEU A N 1
ATOM 675 C CA . LEU A 1 93 ? 2.434 -9.265 -5.008 1.00 88.75 93 LEU A CA 1
ATOM 676 C C . LEU A 1 93 ? 2.603 -9.588 -3.516 1.00 88.75 93 LEU A C 1
ATOM 678 O O . LEU A 1 93 ? 1.911 -9.037 -2.660 1.00 88.75 93 LEU A O 1
ATOM 682 N N . GLY A 1 94 ? 3.514 -10.500 -3.193 1.00 83.19 94 GLY A N 1
ATOM 683 C CA . GLY A 1 94 ? 3.798 -10.871 -1.811 1.00 83.19 94 GLY A CA 1
ATOM 684 C C . GLY A 1 94 ? 5.207 -11.406 -1.645 1.00 83.19 94 GLY A C 1
ATOM 685 O O . GLY A 1 94 ? 5.785 -11.958 -2.584 1.00 83.19 94 GLY A O 1
ATOM 686 N N . ALA A 1 95 ? 5.738 -11.265 -0.435 1.00 74.38 95 ALA A N 1
ATOM 687 C CA . ALA A 1 95 ? 6.962 -11.920 -0.001 1.00 74.38 95 ALA A CA 1
ATOM 688 C C . ALA A 1 95 ? 6.609 -12.918 1.109 1.00 74.38 95 ALA A C 1
ATOM 690 O O . ALA A 1 95 ? 5.891 -12.588 2.049 1.00 74.38 95 ALA A O 1
ATOM 691 N N . TRP A 1 96 ? 7.053 -14.169 0.971 1.00 69.69 96 TRP A N 1
ATOM 692 C CA . TRP A 1 96 ? 6.594 -15.254 1.847 1.00 69.69 96 TRP A CA 1
ATOM 693 C C . TRP A 1 96 ? 7.135 -15.147 3.278 1.00 69.69 96 TRP A C 1
ATOM 695 O O . TRP A 1 96 ? 6.425 -15.497 4.220 1.00 69.69 96 TRP A O 1
ATOM 705 N N . ASP A 1 97 ? 8.358 -14.628 3.420 1.00 73.88 97 ASP A N 1
ATOM 706 C CA . ASP A 1 97 ? 9.151 -14.732 4.651 1.00 73.88 97 ASP A CA 1
ATOM 707 C C . ASP A 1 97 ? 9.429 -13.386 5.337 1.00 73.88 97 ASP A C 1
ATOM 709 O O . ASP A 1 97 ? 9.986 -13.355 6.432 1.00 73.88 97 ASP A O 1
ATOM 713 N N . VAL A 1 98 ? 9.062 -12.265 4.711 1.00 74.62 98 VAL A N 1
ATOM 714 C CA . VAL A 1 98 ? 9.373 -10.920 5.212 1.00 74.62 98 VAL A CA 1
ATOM 715 C C . VAL A 1 98 ? 8.240 -9.949 4.889 1.00 74.62 98 VAL A C 1
ATOM 717 O O . VAL A 1 98 ? 7.795 -9.916 3.740 1.00 74.62 98 VAL A O 1
ATOM 720 N N . PRO A 1 99 ? 7.772 -9.147 5.866 1.00 77.50 99 PRO A N 1
ATOM 721 C CA . PRO A 1 99 ? 6.808 -8.096 5.587 1.00 77.50 99 PRO A CA 1
ATOM 722 C C . PRO A 1 99 ? 7.452 -7.073 4.650 1.00 77.50 99 PRO A C 1
ATOM 724 O O . PRO A 1 99 ? 8.597 -6.655 4.848 1.00 77.50 99 PRO A O 1
ATOM 727 N N . ALA A 1 100 ? 6.721 -6.678 3.613 1.00 86.31 100 ALA A N 1
ATOM 728 C CA . ALA A 1 100 ? 7.115 -5.512 2.846 1.00 86.31 100 ALA A CA 1
ATOM 729 C C . ALA A 1 100 ? 6.811 -4.252 3.658 1.00 86.31 100 ALA A C 1
ATOM 731 O O . ALA A 1 100 ? 5.936 -4.244 4.512 1.00 86.31 100 ALA A O 1
ATOM 732 N N . ARG A 1 101 ? 7.535 -3.177 3.377 1.00 89.25 101 ARG A N 1
ATOM 733 C CA . ARG A 1 101 ? 7.271 -1.848 3.939 1.00 89.25 101 ARG A CA 1
ATOM 734 C C . ARG A 1 101 ? 6.871 -0.849 2.878 1.00 89.25 101 ARG A C 1
ATOM 736 O O . ARG A 1 101 ? 6.191 0.127 3.172 1.00 89.25 101 ARG A O 1
ATOM 743 N N . SER A 1 102 ? 7.283 -1.083 1.638 1.00 91.25 102 SER A N 1
ATOM 744 C CA . SER A 1 102 ? 6.840 -0.257 0.532 1.00 91.25 102 SER A CA 1
ATOM 745 C C . SER A 1 102 ? 6.692 -1.034 -0.760 1.00 91.25 102 SER A C 1
ATOM 747 O O . SER A 1 102 ? 7.276 -2.104 -0.951 1.00 91.25 102 SER A O 1
ATOM 749 N N . THR A 1 103 ? 5.910 -0.454 -1.662 1.00 92.06 103 THR A N 1
ATOM 750 C CA . THR A 1 103 ? 5.715 -0.956 -3.018 1.00 92.06 103 THR A CA 1
ATOM 751 C C . THR A 1 103 ? 5.785 0.194 -4.006 1.00 92.06 103 THR A C 1
ATOM 753 O O . THR A 1 103 ? 5.333 1.301 -3.718 1.00 92.06 103 THR A O 1
ATOM 756 N N . SER A 1 104 ? 6.341 -0.066 -5.183 1.00 91.31 104 SER A N 1
ATOM 757 C CA . SER A 1 104 ? 6.381 0.883 -6.291 1.00 91.31 104 SER A CA 1
ATOM 758 C C . SER A 1 104 ? 6.075 0.200 -7.606 1.00 91.31 104 SER A C 1
ATOM 760 O O . SER A 1 104 ? 6.077 -1.031 -7.720 1.00 91.31 104 SER A O 1
ATOM 762 N N . TRP A 1 105 ? 5.824 1.019 -8.618 1.00 89.31 105 TRP A N 1
ATOM 763 C CA . TRP A 1 105 ? 5.610 0.543 -9.969 1.00 89.31 105 TRP A CA 1
ATOM 764 C C . TRP A 1 105 ? 6.283 1.455 -10.983 1.00 89.31 105 TRP A C 1
ATOM 766 O O . TRP A 1 105 ? 6.567 2.619 -10.710 1.00 89.31 105 TRP A O 1
ATOM 776 N N . ARG A 1 106 ? 6.532 0.932 -12.180 1.00 86.75 106 ARG A N 1
ATOM 777 C CA . ARG A 1 106 ? 7.031 1.712 -13.315 1.00 86.75 106 ARG A CA 1
ATOM 778 C C . ARG A 1 106 ? 6.527 1.149 -14.631 1.00 86.75 106 ARG A C 1
ATOM 780 O O . ARG A 1 106 ? 6.362 -0.063 -14.765 1.00 86.75 106 ARG A O 1
ATOM 787 N N . VAL A 1 107 ? 6.352 2.012 -15.626 1.00 84.94 107 VAL A N 1
ATOM 788 C CA . VAL A 1 107 ? 6.070 1.579 -17.002 1.00 84.94 107 VAL A CA 1
ATOM 789 C C . VAL A 1 107 ? 7.277 0.810 -17.548 1.00 84.94 107 VAL A C 1
ATOM 791 O O . VAL A 1 107 ? 8.424 1.216 -17.355 1.00 84.94 107 VAL A O 1
ATOM 794 N N . THR A 1 108 ? 7.028 -0.299 -18.242 1.00 79.25 108 THR A N 1
ATOM 795 C CA . THR A 1 108 ? 8.055 -1.069 -18.951 1.00 79.25 108 THR A CA 1
ATOM 796 C C . THR A 1 108 ? 7.601 -1.389 -20.370 1.00 79.25 108 THR A C 1
ATOM 798 O O . THR A 1 108 ? 6.471 -1.799 -20.617 1.00 79.25 108 THR A O 1
ATOM 801 N N . THR A 1 109 ? 8.502 -1.232 -21.334 1.00 72.19 109 THR A N 1
ATOM 802 C CA . THR A 1 109 ? 8.257 -1.594 -22.739 1.00 72.19 109 THR A CA 1
ATOM 803 C C . THR A 1 109 ? 8.618 -3.044 -23.044 1.00 72.19 109 THR A C 1
ATOM 805 O O . THR A 1 109 ? 8.358 -3.527 -24.143 1.00 72.19 109 THR A O 1
ATOM 808 N N . ASN A 1 110 ? 9.216 -3.759 -22.088 1.00 64.31 110 ASN A N 1
ATOM 809 C CA . ASN A 1 110 ? 9.759 -5.090 -22.308 1.00 64.31 110 ASN A CA 1
ATOM 810 C C . ASN A 1 110 ? 9.145 -6.092 -21.322 1.00 64.31 110 ASN A C 1
ATOM 812 O O . ASN A 1 110 ? 9.406 -6.033 -20.121 1.00 64.31 110 ASN A O 1
ATOM 816 N N . THR A 1 111 ? 8.360 -7.036 -21.848 1.00 58.62 111 THR A N 1
ATOM 817 C CA . THR A 1 111 ? 7.831 -8.197 -21.106 1.00 58.62 111 THR A CA 1
ATOM 818 C C . THR A 1 111 ? 8.939 -9.151 -20.651 1.00 58.62 111 THR A C 1
ATOM 820 O O . THR A 1 111 ? 8.770 -9.873 -19.676 1.00 58.62 111 THR A O 1
ATOM 823 N N . ASN A 1 112 ? 10.098 -9.105 -21.317 1.00 54.31 112 ASN A N 1
ATOM 824 C CA . ASN A 1 112 ? 11.311 -9.859 -21.009 1.00 54.31 112 ASN A CA 1
ATOM 825 C C . ASN A 1 112 ? 12.382 -8.995 -20.326 1.00 54.31 112 ASN A C 1
ATOM 827 O O . ASN A 1 112 ? 13.564 -9.356 -20.373 1.00 54.31 112 ASN A O 1
ATOM 831 N N . ALA A 1 113 ? 12.025 -7.838 -19.747 1.00 51.47 113 ALA A N 1
ATOM 832 C CA . ALA A 1 113 ? 12.977 -7.032 -18.989 1.00 51.47 113 ALA A CA 1
ATOM 833 C C . ALA A 1 113 ? 13.598 -7.924 -17.908 1.00 51.47 113 ALA A C 1
ATOM 835 O O . ALA A 1 113 ? 12.943 -8.307 -16.939 1.00 51.47 113 ALA A O 1
ATOM 836 N N . LYS A 1 114 ? 14.861 -8.319 -18.118 1.00 44.50 114 LYS A N 1
ATOM 837 C CA . LYS A 1 114 ? 15.627 -9.103 -17.152 1.00 44.50 114 LYS A CA 1
ATOM 838 C C . LYS A 1 114 ? 15.519 -8.421 -15.791 1.00 44.50 114 LYS A C 1
ATOM 840 O O . LYS A 1 114 ? 15.517 -7.194 -15.724 1.00 44.50 114 LYS A O 1
ATOM 845 N N . ARG A 1 115 ? 15.521 -9.241 -14.734 1.00 52.34 115 ARG A N 1
ATOM 846 C CA . ARG A 1 115 ? 15.556 -8.915 -13.291 1.00 52.34 115 ARG A CA 1
ATOM 847 C C . ARG A 1 115 ? 16.731 -8.005 -12.862 1.00 52.34 115 ARG A C 1
ATOM 849 O O . ARG A 1 115 ? 17.161 -8.065 -11.720 1.00 52.34 115 ARG A O 1
ATOM 856 N N . SER A 1 116 ? 17.324 -7.224 -13.763 1.00 42.66 116 SER A N 1
ATOM 857 C CA . SER A 1 116 ? 18.340 -6.226 -13.456 1.00 42.66 116 SER A CA 1
ATOM 858 C C . SER A 1 116 ? 17.646 -5.029 -12.827 1.00 42.66 116 SER A C 1
ATOM 860 O O . SER A 1 116 ? 17.233 -4.078 -13.494 1.00 42.66 116 SER A O 1
ATOM 862 N N . ILE A 1 117 ? 17.470 -5.144 -11.520 1.00 48.53 117 ILE A N 1
ATOM 863 C CA . ILE A 1 117 ? 16.905 -4.126 -10.656 1.00 48.53 117 ILE A CA 1
ATOM 864 C C . ILE A 1 117 ? 18.037 -3.147 -10.358 1.00 48.53 117 ILE A C 1
ATOM 866 O O . ILE A 1 117 ? 18.718 -3.240 -9.342 1.00 48.53 117 ILE A O 1
ATOM 870 N N . THR A 1 118 ? 18.287 -2.218 -11.273 1.00 44.75 118 THR A N 1
ATOM 871 C CA . THR A 1 118 ? 19.011 -1.009 -10.890 1.00 44.75 118 THR A CA 1
ATOM 872 C C . THR A 1 118 ? 17.995 -0.151 -10.153 1.00 44.75 118 THR A C 1
ATOM 874 O O . THR A 1 118 ? 17.203 0.558 -10.773 1.00 44.75 118 THR A O 1
ATOM 877 N N . VAL A 1 119 ? 17.930 -0.314 -8.831 1.00 51.84 119 VAL A N 1
ATOM 878 C CA . VAL A 1 119 ? 17.221 0.632 -7.971 1.00 51.84 119 VAL A CA 1
ATOM 879 C C . VAL A 1 119 ? 17.964 1.950 -8.136 1.00 51.84 119 VAL A C 1
ATOM 881 O O . VAL A 1 119 ? 19.127 2.047 -7.744 1.00 51.84 119 VAL A O 1
ATOM 884 N N . ASN A 1 120 ? 17.346 2.942 -8.777 1.00 48.78 120 ASN A N 1
ATOM 885 C CA . ASN A 1 120 ? 17.862 4.300 -8.680 1.00 48.78 120 ASN A CA 1
ATOM 886 C C . ASN A 1 120 ? 17.755 4.680 -7.201 1.00 48.78 120 ASN A C 1
ATOM 888 O O . ASN A 1 120 ? 16.661 4.869 -6.686 1.00 48.78 120 ASN A O 1
ATOM 892 N N . GLN A 1 121 ? 18.900 4.698 -6.518 1.00 48.00 121 GLN A N 1
ATOM 893 C CA . GLN A 1 121 ? 19.034 4.977 -5.085 1.00 48.00 121 GLN A CA 1
ATOM 894 C C . GLN A 1 121 ? 18.794 6.451 -4.728 1.00 48.00 121 GLN A C 1
ATOM 896 O O . GLN A 1 121 ? 18.962 6.826 -3.568 1.00 48.00 121 GLN A O 1
ATOM 901 N N . GLU A 1 122 ? 18.412 7.298 -5.689 1.00 50.88 122 GLU A N 1
ATOM 902 C CA . GLU A 1 122 ? 17.857 8.609 -5.364 1.00 50.88 122 GLU A CA 1
ATOM 903 C C . GLU A 1 122 ? 16.625 8.356 -4.500 1.00 50.88 122 GLU A C 1
ATOM 905 O O . GLU A 1 122 ? 15.680 7.731 -4.972 1.00 50.88 122 GLU A O 1
ATOM 910 N N . ALA A 1 123 ? 16.709 8.726 -3.216 1.00 50.81 123 ALA A N 1
ATOM 911 C CA . ALA A 1 123 ? 15.760 8.357 -2.171 1.00 50.81 123 ALA A CA 1
ATOM 912 C C . ALA A 1 123 ? 14.328 8.398 -2.708 1.00 50.81 123 ALA A C 1
ATOM 914 O O . ALA A 1 123 ? 13.785 9.478 -2.949 1.00 50.81 123 ALA A O 1
ATOM 915 N N . ALA A 1 124 ? 13.762 7.216 -2.963 1.00 59.56 124 ALA A N 1
ATOM 916 C CA . ALA A 1 124 ? 12.468 7.116 -3.602 1.00 59.56 124 ALA A CA 1
ATOM 917 C C . ALA A 1 124 ? 11.468 7.885 -2.740 1.00 59.56 124 ALA A C 1
ATOM 919 O O . ALA A 1 124 ? 11.287 7.578 -1.557 1.00 59.56 124 ALA A O 1
ATOM 920 N N . GLN A 1 125 ? 10.870 8.930 -3.315 1.00 80.19 125 GLN A N 1
ATOM 921 C CA . GLN A 1 125 ? 9.857 9.706 -2.621 1.00 80.19 125 GLN A CA 1
ATOM 922 C C . GLN A 1 125 ? 8.712 8.749 -2.299 1.00 80.19 125 GLN A C 1
ATOM 924 O O . GLN A 1 125 ? 8.097 8.167 -3.195 1.00 80.19 125 GLN A O 1
ATOM 929 N N . CYS A 1 126 ? 8.495 8.524 -1.008 1.00 87.31 126 CYS A N 1
ATOM 930 C CA . CYS A 1 126 ? 7.423 7.674 -0.535 1.00 87.31 126 CYS A CA 1
ATOM 931 C C . CYS A 1 126 ? 6.227 8.527 -0.139 1.00 87.31 126 CYS A C 1
ATOM 933 O O . CYS A 1 126 ? 6.365 9.515 0.580 1.00 87.31 126 CYS A O 1
ATOM 935 N N . MET A 1 127 ? 5.055 8.107 -0.587 1.00 90.56 127 MET A N 1
ATOM 936 C CA . MET A 1 127 ? 3.772 8.580 -0.106 1.00 90.56 127 MET A CA 1
ATOM 937 C C . MET A 1 127 ? 3.287 7.658 1.007 1.00 90.56 127 MET A C 1
ATOM 939 O O . MET A 1 127 ? 3.426 6.438 0.909 1.00 90.56 127 MET A O 1
ATOM 943 N N . SER A 1 128 ? 2.692 8.243 2.042 1.00 90.81 128 SER A N 1
ATOM 944 C CA . SER A 1 128 ? 1.880 7.497 3.004 1.00 90.81 128 SER A CA 1
ATOM 945 C C . SER A 1 128 ? 0.529 7.137 2.380 1.00 90.81 128 SER A C 1
ATOM 947 O O . SER A 1 128 ? 0.065 7.856 1.483 1.00 90.81 128 SER A O 1
ATOM 949 N N . PRO A 1 129 ? -0.139 6.069 2.846 1.00 92.69 129 PRO A N 1
ATOM 950 C CA . PRO A 1 129 ? -1.431 5.697 2.308 1.00 92.69 129 PRO A CA 1
ATOM 951 C C . PRO A 1 129 ? -2.468 6.764 2.678 1.00 92.69 129 PRO A C 1
ATOM 953 O O . PRO A 1 129 ? -2.471 7.308 3.782 1.00 92.69 129 PRO A O 1
ATOM 956 N N . ASN A 1 130 ? -3.339 7.081 1.726 1.00 92.38 130 ASN A N 1
ATOM 957 C CA . ASN A 1 130 ? -4.383 8.104 1.828 1.00 92.38 130 ASN A CA 1
ATOM 958 C C . ASN A 1 130 ? -5.798 7.510 1.784 1.00 92.38 130 ASN A C 1
ATOM 960 O O . ASN A 1 130 ? -6.794 8.235 1.803 1.00 92.38 130 ASN A O 1
ATOM 964 N N . VAL A 1 131 ? -5.890 6.188 1.718 1.00 93.00 131 VAL A N 1
ATOM 965 C CA . VAL A 1 131 ? -7.121 5.419 1.836 1.00 93.00 131 VAL A CA 1
ATOM 966 C C . VAL A 1 131 ? -6.863 4.268 2.789 1.00 93.00 131 VAL A C 1
ATOM 968 O O . VAL A 1 131 ? -5.792 3.666 2.766 1.00 93.00 131 VAL A O 1
ATOM 971 N N . ILE A 1 132 ? -7.862 3.945 3.594 1.00 93.12 132 ILE A N 1
ATOM 972 C CA . ILE A 1 132 ? -7.882 2.747 4.418 1.00 93.12 132 ILE A CA 1
ATOM 973 C C . ILE A 1 132 ? -9.127 1.931 4.098 1.00 93.12 132 ILE A C 1
ATOM 975 O O . ILE A 1 132 ? -10.141 2.483 3.671 1.00 93.12 132 ILE A O 1
ATOM 979 N N . GLY A 1 133 ? -9.072 0.621 4.272 1.00 91.88 133 GLY A N 1
ATOM 980 C CA . GLY A 1 133 ? -10.211 -0.221 3.968 1.00 91.88 133 GLY A CA 1
ATOM 981 C C . GLY A 1 133 ? -10.112 -1.625 4.523 1.00 91.88 133 GLY A C 1
ATOM 982 O O . GLY A 1 133 ? -9.132 -2.013 5.160 1.00 91.88 133 GLY A O 1
ATOM 983 N N . PHE A 1 134 ? -11.171 -2.385 4.284 1.00 91.50 134 PHE A N 1
ATOM 984 C CA . PHE A 1 134 ? -11.246 -3.790 4.646 1.00 91.50 134 PHE A CA 1
ATOM 985 C C . PHE A 1 134 ? -12.072 -4.581 3.636 1.00 91.50 134 PHE A C 1
ATOM 987 O O . PHE A 1 134 ? -12.918 -4.037 2.926 1.00 91.50 134 PHE A O 1
ATOM 994 N N . THR A 1 135 ? -11.816 -5.882 3.577 1.00 89.12 135 THR A N 1
ATOM 995 C CA . THR A 1 135 ? -12.602 -6.841 2.798 1.00 89.12 135 THR A CA 1
ATOM 996 C C . THR A 1 135 ? -13.681 -7.442 3.693 1.00 89.12 135 THR A C 1
ATOM 998 O O . THR A 1 135 ? -13.377 -7.926 4.780 1.00 89.12 135 THR A O 1
ATOM 1001 N N . THR A 1 136 ? -14.934 -7.398 3.253 1.00 86.81 136 THR A N 1
ATOM 1002 C CA . THR A 1 136 ? -16.078 -8.034 3.927 1.00 86.81 136 THR A CA 1
ATOM 1003 C C . THR A 1 136 ? -16.062 -9.555 3.754 1.00 86.81 136 THR A C 1
ATOM 1005 O O . THR A 1 136 ? -15.388 -10.078 2.866 1.00 86.81 136 THR A O 1
ATOM 1008 N N . ASP A 1 137 ? -16.876 -10.272 4.532 1.00 87.25 137 ASP A N 1
ATOM 1009 C CA . ASP A 1 137 ? -17.036 -11.731 4.404 1.00 87.25 137 ASP A CA 1
ATOM 1010 C C . ASP A 1 137 ? -17.540 -12.165 3.015 1.00 87.25 137 ASP A C 1
ATOM 1012 O O . ASP A 1 137 ? -17.245 -13.267 2.555 1.00 87.25 137 ASP A O 1
ATOM 1016 N N . SER A 1 138 ? -18.272 -11.292 2.313 1.00 87.19 138 SER A N 1
ATOM 1017 C CA . SER A 1 138 ? -18.705 -11.502 0.925 1.00 87.19 138 SER A CA 1
ATOM 1018 C C . SER A 1 138 ? -17.611 -11.239 -0.116 1.00 87.19 138 SER A C 1
ATOM 1020 O O . SER A 1 138 ? -17.855 -11.424 -1.306 1.00 87.19 138 SER A O 1
ATOM 1022 N N . GLY A 1 139 ? -16.420 -10.801 0.301 1.00 84.25 139 GLY A N 1
ATOM 1023 C CA . GLY A 1 139 ? -15.305 -10.461 -0.585 1.00 84.25 139 GLY A CA 1
ATOM 1024 C C . GLY A 1 139 ? -15.355 -9.042 -1.163 1.00 84.25 139 GLY A C 1
ATOM 1025 O O . GLY A 1 139 ? -14.537 -8.706 -2.013 1.00 84.25 139 GLY A O 1
ATOM 1026 N N . GLU A 1 140 ? -16.296 -8.202 -0.726 1.00 88.12 140 GLU A N 1
ATOM 1027 C CA . GLU A 1 140 ? -16.400 -6.804 -1.166 1.00 88.12 140 GLU A CA 1
ATOM 1028 C C . GLU A 1 140 ? -15.410 -5.921 -0.393 1.00 88.12 140 GLU A C 1
ATOM 1030 O O . GLU A 1 140 ? -15.350 -6.002 0.837 1.00 88.12 140 GLU A O 1
ATOM 1035 N N . GLU A 1 141 ? -14.669 -5.057 -1.093 1.00 88.44 141 GLU A N 1
ATOM 1036 C CA . GLU A 1 141 ? -13.797 -4.048 -0.481 1.00 88.44 141 GLU A CA 1
ATOM 1037 C C . GLU A 1 141 ? -14.594 -2.804 -0.062 1.00 88.44 141 GLU A C 1
ATOM 1039 O O . GLU A 1 141 ? -15.262 -2.168 -0.878 1.00 88.44 141 GLU A O 1
ATOM 1044 N N . ARG A 1 142 ? -14.462 -2.401 1.203 1.00 89.31 142 ARG A N 1
ATOM 1045 C CA . ARG A 1 142 ? -14.946 -1.117 1.726 1.00 89.31 142 ARG A CA 1
ATOM 1046 C C . ARG A 1 142 ? -13.765 -0.181 1.917 1.00 89.31 142 ARG A C 1
ATOM 1048 O O . ARG A 1 142 ? -12.792 -0.556 2.566 1.00 89.31 142 ARG A O 1
ATOM 1055 N N . LEU A 1 143 ? -13.848 1.022 1.348 1.00 90.56 143 LEU A N 1
ATOM 1056 C CA . LEU A 1 143 ? -12.747 1.984 1.301 1.00 90.56 143 LEU A CA 1
ATOM 1057 C C . LEU A 1 143 ? -13.167 3.322 1.909 1.00 90.56 143 LEU A C 1
ATOM 1059 O O . LEU A 1 143 ? -14.258 3.818 1.641 1.00 90.56 143 LEU A O 1
ATOM 1063 N N . PHE A 1 144 ? -12.259 3.932 2.661 1.00 90.69 144 PHE A N 1
ATOM 1064 C CA . PHE A 1 144 ? -12.434 5.218 3.319 1.00 90.69 144 PHE A CA 1
ATOM 1065 C C . PHE A 1 144 ? -11.242 6.103 2.998 1.00 90.69 144 PHE A C 1
ATOM 1067 O O . PHE A 1 144 ? -10.091 5.742 3.251 1.00 90.69 144 PHE A O 1
ATOM 1074 N N . ARG A 1 145 ? -11.508 7.278 2.428 1.00 90.81 145 ARG A N 1
ATOM 1075 C CA . ARG A 1 145 ? -10.460 8.264 2.177 1.00 90.81 145 ARG A CA 1
ATOM 1076 C C . ARG A 1 145 ? -10.062 8.925 3.485 1.00 90.81 145 ARG A C 1
ATOM 1078 O O . ARG A 1 145 ? -10.916 9.450 4.187 1.00 90.81 145 ARG A O 1
ATOM 1085 N N . ILE A 1 146 ? -8.771 8.926 3.782 1.00 89.00 146 ILE A N 1
ATOM 1086 C CA . ILE A 1 146 ? -8.247 9.568 4.983 1.00 89.00 146 ILE A CA 1
ATOM 1087 C C . ILE A 1 146 ? -8.279 11.084 4.752 1.00 89.00 146 ILE A C 1
ATOM 1089 O O . ILE A 1 146 ? -7.762 11.544 3.728 1.00 89.00 146 ILE A O 1
ATOM 1093 N N . PRO A 1 147 ? -8.907 11.866 5.647 1.00 86.25 147 PRO A N 1
ATOM 1094 C CA . PRO A 1 147 ? -8.943 13.314 5.521 1.00 86.25 147 PRO A CA 1
ATOM 1095 C C . PRO A 1 147 ? -7.545 13.928 5.571 1.00 86.25 147 PRO A C 1
ATOM 1097 O O . PRO A 1 147 ? -6.675 13.466 6.314 1.00 86.25 147 PRO A O 1
ATOM 1100 N N . ASP A 1 148 ? -7.356 15.025 4.842 1.00 82.31 148 ASP A N 1
ATOM 1101 C CA . ASP A 1 148 ? -6.106 15.779 4.874 1.00 82.31 148 ASP A CA 1
ATOM 1102 C C . ASP A 1 148 ? -5.754 16.192 6.315 1.00 82.31 148 ASP A C 1
ATOM 1104 O O . ASP A 1 148 ? -6.607 16.627 7.091 1.00 82.31 148 ASP A O 1
ATOM 1108 N N . GLY A 1 149 ? -4.482 16.036 6.687 1.00 80.62 149 GLY A N 1
ATOM 1109 C CA . GLY A 1 149 ? -3.990 16.321 8.039 1.00 80.62 149 GLY A CA 1
ATOM 1110 C C . GLY A 1 149 ? -4.221 15.205 9.067 1.00 80.62 149 GLY A C 1
ATOM 1111 O O . GLY A 1 149 ? -3.654 15.282 10.155 1.00 80.62 149 GLY A O 1
ATOM 1112 N N . THR A 1 150 ? -4.978 14.155 8.732 1.00 84.81 150 THR A N 1
ATOM 1113 C CA . THR A 1 150 ? -5.076 12.937 9.553 1.00 84.81 150 THR A CA 1
ATOM 1114 C C . THR A 1 150 ? -3.962 11.965 9.175 1.00 84.81 150 THR A C 1
ATOM 1116 O O . THR A 1 150 ? -3.681 11.759 7.994 1.00 84.81 150 THR A O 1
ATOM 1119 N N . ARG A 1 151 ? -3.308 11.360 10.169 1.00 87.62 151 ARG A N 1
ATOM 1120 C CA . ARG A 1 151 ? -2.280 10.345 9.919 1.00 87.62 151 ARG A CA 1
ATOM 1121 C C . ARG A 1 151 ? -2.920 9.000 9.596 1.00 87.62 151 ARG A C 1
ATOM 1123 O O . ARG A 1 151 ? -3.926 8.634 10.199 1.00 87.62 151 ARG A O 1
ATOM 1130 N N . PHE A 1 152 ? -2.293 8.234 8.704 1.00 89.19 152 PHE A N 1
ATOM 1131 C CA . PHE A 1 152 ? -2.745 6.882 8.367 1.00 89.19 152 PHE A CA 1
ATOM 1132 C C . PHE A 1 152 ? -2.861 5.987 9.606 1.00 89.19 152 PHE A C 1
ATOM 1134 O O . PHE A 1 152 ? -3.873 5.318 9.786 1.00 89.19 152 PHE A O 1
ATOM 1141 N N . GLU A 1 153 ? -1.871 6.049 10.500 1.00 89.56 153 GLU A N 1
ATOM 1142 C CA . GLU A 1 153 ? -1.833 5.211 11.705 1.00 89.56 153 GLU A CA 1
ATOM 1143 C C . GLU A 1 153 ? -2.995 5.496 12.669 1.00 89.56 153 GLU A C 1
ATOM 1145 O O . GLU A 1 153 ? -3.360 4.651 13.481 1.00 89.56 153 GLU A O 1
ATOM 1150 N N . ASP A 1 154 ? -3.583 6.691 12.611 1.00 88.75 154 ASP A N 1
ATOM 1151 C CA . ASP A 1 154 ? -4.725 7.029 13.454 1.00 88.75 154 ASP A CA 1
ATOM 1152 C C . ASP A 1 154 ? -6.036 6.479 12.871 1.00 88.75 154 ASP A C 1
ATOM 1154 O O . ASP A 1 154 ? -6.884 6.001 13.620 1.00 88.75 154 ASP A O 1
ATOM 1158 N N . ALA A 1 155 ? -6.169 6.456 11.540 1.00 88.12 155 ALA A N 1
ATOM 1159 C CA . ALA A 1 155 ? -7.271 5.769 10.865 1.00 88.12 155 ALA A CA 1
ATOM 1160 C C . ALA A 1 155 ? -7.185 4.239 11.028 1.00 88.12 155 ALA A C 1
ATOM 1162 O O . ALA A 1 155 ? -8.207 3.565 11.155 1.00 88.12 155 ALA A O 1
ATOM 1163 N N . GLU A 1 156 ? -5.969 3.693 11.052 1.00 88.88 156 GLU A N 1
ATOM 1164 C CA . GLU A 1 156 ? -5.705 2.268 11.265 1.00 88.88 156 GLU A CA 1
ATOM 1165 C C . GLU A 1 156 ? -6.198 1.772 12.623 1.00 88.88 156 GLU A C 1
ATOM 1167 O O . GLU A 1 156 ? -6.872 0.744 12.682 1.00 88.88 156 GLU A O 1
ATOM 1172 N N . LYS A 1 157 ? -5.992 2.550 13.690 1.00 89.81 157 LYS A N 1
ATOM 1173 C CA . LYS A 1 157 ? -6.510 2.214 15.026 1.00 89.81 157 LYS A CA 1
ATOM 1174 C C . LYS A 1 157 ? -8.023 2.025 15.037 1.00 89.81 157 LYS A C 1
ATOM 1176 O O . LYS A 1 157 ? -8.510 1.112 15.692 1.00 89.81 157 LYS A O 1
ATOM 1181 N N . PHE A 1 158 ? -8.777 2.829 14.285 1.00 89.06 158 PHE A N 1
ATOM 1182 C CA . PHE A 1 158 ? -10.229 2.656 14.213 1.00 89.06 158 PHE A CA 1
ATOM 1183 C C . PHE A 1 158 ? -10.630 1.317 13.592 1.00 89.06 158 PHE A C 1
ATOM 1185 O O . PHE A 1 158 ? -11.611 0.719 14.034 1.00 89.06 158 PHE A O 1
ATOM 1192 N N . LEU A 1 159 ? -9.876 0.818 12.605 1.00 87.25 159 LEU A N 1
ATOM 1193 C CA . LEU A 1 159 ? -10.099 -0.526 12.068 1.00 87.25 159 LEU A CA 1
ATOM 1194 C C . LEU A 1 159 ? -9.726 -1.609 13.079 1.00 87.25 159 LEU A C 1
ATOM 1196 O O . LEU A 1 159 ? -10.498 -2.547 13.265 1.00 87.25 159 LEU A O 1
ATOM 1200 N N . GLU A 1 160 ? -8.571 -1.483 13.733 1.00 87.38 160 GLU A N 1
ATOM 1201 C CA . GLU A 1 160 ? -8.096 -2.467 14.714 1.00 87.38 160 GLU A CA 1
ATOM 1202 C C . GLU A 1 160 ? -9.022 -2.571 15.934 1.00 87.38 160 GLU A C 1
ATOM 1204 O O . GLU A 1 160 ? -9.259 -3.663 16.450 1.00 87.38 160 GLU A O 1
ATOM 1209 N N . GLU A 1 161 ? -9.595 -1.448 16.368 1.00 89.94 161 GLU A N 1
ATOM 1210 C CA . GLU A 1 161 ? -10.516 -1.367 17.505 1.00 89.94 161 GLU A CA 1
ATOM 1211 C C . GLU A 1 161 ? -11.987 -1.625 17.122 1.00 89.94 161 GLU A C 1
ATOM 1213 O O . GLU A 1 161 ? -12.862 -1.607 17.991 1.00 89.94 161 GLU A O 1
ATOM 1218 N N . GLY A 1 162 ? -12.290 -1.862 15.839 1.00 86.00 162 GLY A N 1
ATOM 1219 C CA . GLY A 1 162 ? -13.656 -2.089 15.351 1.00 86.00 162 GLY A CA 1
ATOM 1220 C C . GLY A 1 162 ? -14.569 -0.856 15.428 1.00 86.00 162 GLY A C 1
ATOM 1221 O O . GLY A 1 162 ? -15.795 -0.984 15.428 1.00 86.00 162 GLY A O 1
ATOM 1222 N N . GLN A 1 163 ? -13.996 0.347 15.488 1.00 89.69 163 GLN A N 1
ATOM 1223 C CA . GLN A 1 163 ? -14.705 1.628 15.558 1.00 89.69 163 GLN A CA 1
ATOM 1224 C C . GLN A 1 163 ? -15.137 2.107 14.163 1.00 89.69 163 GLN A C 1
ATOM 1226 O O . GLN A 1 163 ? -14.794 3.200 13.712 1.00 89.69 163 GLN A O 1
ATOM 1231 N N . PHE A 1 164 ? -15.919 1.287 13.456 1.00 86.12 164 PHE A N 1
ATOM 1232 C CA . PHE A 1 164 ? -16.333 1.572 12.075 1.00 86.12 164 PHE A CA 1
ATOM 1233 C C . PHE A 1 164 ? -17.142 2.870 11.928 1.00 86.12 164 PHE A C 1
ATOM 1235 O O . PHE A 1 164 ? -17.063 3.521 10.890 1.00 86.12 164 PHE A O 1
ATOM 1242 N N . GLU A 1 165 ? -17.871 3.286 12.967 1.00 85.56 165 GLU A N 1
ATOM 1243 C CA . GLU A 1 165 ? -18.606 4.560 12.982 1.00 85.56 165 GLU A CA 1
ATOM 1244 C C . GLU A 1 165 ? -17.692 5.776 12.780 1.00 85.56 165 GLU A C 1
ATOM 1246 O O . GLU A 1 165 ? -18.077 6.720 12.091 1.00 85.56 165 GLU A O 1
ATOM 1251 N N . GLU A 1 166 ? -16.464 5.749 13.309 1.00 86.31 166 GLU A N 1
ATOM 1252 C CA . GLU A 1 166 ? -15.486 6.820 13.084 1.00 86.31 166 GLU A CA 1
ATOM 1253 C C . GLU A 1 166 ? -15.004 6.838 11.630 1.00 86.31 166 GLU A C 1
ATOM 1255 O O . GLU A 1 166 ? -14.897 7.901 11.019 1.00 86.31 166 GLU A O 1
ATOM 1260 N N . LEU A 1 167 ? -14.814 5.664 11.022 1.00 83.38 167 LEU A N 1
ATOM 1261 C CA . LEU A 1 167 ? -14.442 5.550 9.610 1.00 83.38 167 LEU A CA 1
ATOM 1262 C C . LEU A 1 167 ? -15.569 6.011 8.677 1.00 83.38 167 LEU A C 1
ATOM 1264 O O . LEU A 1 167 ? -15.308 6.686 7.682 1.00 83.38 167 LEU A O 1
ATOM 1268 N N . PHE A 1 168 ? -16.834 5.738 9.010 1.00 85.19 168 PHE A N 1
ATOM 1269 C CA . PHE A 1 168 ? -17.976 6.223 8.225 1.00 85.19 168 PHE A CA 1
ATOM 1270 C C . PHE A 1 168 ? -18.102 7.753 8.222 1.00 85.19 168 PHE A C 1
ATOM 1272 O O . PHE A 1 168 ? -18.683 8.320 7.291 1.00 85.19 168 PHE A O 1
ATOM 1279 N N . LYS A 1 169 ? -17.537 8.455 9.212 1.00 84.06 169 LYS A N 1
ATOM 1280 C CA . LYS A 1 169 ? -17.466 9.925 9.183 1.00 84.06 169 LYS A CA 1
ATOM 1281 C C . LYS A 1 169 ? -16.552 10.426 8.062 1.00 84.06 169 LYS A C 1
ATOM 1283 O O . LYS A 1 169 ? -16.860 11.464 7.473 1.00 84.06 169 LYS A O 1
ATOM 1288 N N . TYR A 1 170 ? -15.503 9.6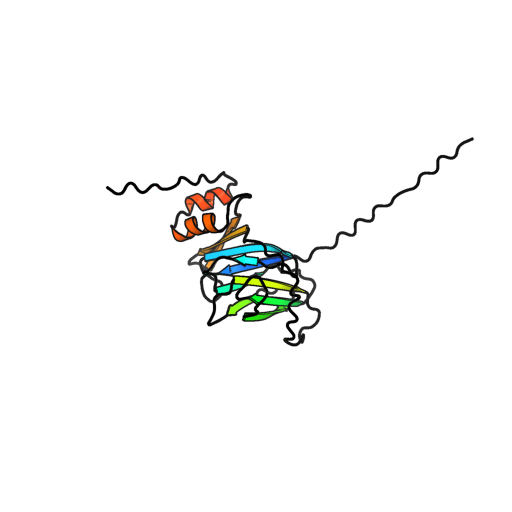76 7.704 1.00 81.25 170 TYR A N 1
ATOM 1289 C CA . TYR A 1 170 ? -14.639 10.008 6.565 1.00 81.25 170 TYR A CA 1
ATOM 1290 C C . TYR A 1 170 ? -15.403 9.997 5.239 1.00 81.25 170 TYR A C 1
ATOM 1292 O O . TYR A 1 170 ? -15.254 10.916 4.436 1.00 81.25 170 TYR A O 1
ATOM 1300 N N . GLU A 1 171 ? -16.273 9.006 5.029 1.00 73.00 171 GLU A N 1
ATOM 1301 C CA . GLU A 1 171 ? -17.104 8.899 3.819 1.00 73.00 171 GLU A CA 1
ATOM 1302 C C . GLU A 1 171 ? -18.045 10.105 3.662 1.00 73.00 171 GLU A C 1
ATOM 1304 O O . GLU A 1 171 ? -18.268 10.603 2.559 1.00 73.00 171 GLU A O 1
ATOM 1309 N N . LYS A 1 172 ? -18.551 10.627 4.784 1.00 66.31 172 LYS A N 1
ATOM 1310 C CA . LYS A 1 172 ? -19.464 11.778 4.824 1.00 66.31 172 LYS A CA 1
ATOM 1311 C C . LYS A 1 172 ? -18.749 13.134 4.782 1.00 66.31 172 LYS A C 1
ATOM 1313 O O . LYS A 1 172 ? -19.422 14.162 4.841 1.00 66.31 172 LYS A O 1
ATOM 1318 N N . GLY A 1 173 ? -17.413 13.158 4.720 1.00 60.19 173 GLY A N 1
ATOM 1319 C CA . GLY A 1 173 ? -16.621 14.391 4.789 1.00 60.19 173 GLY A CA 1
ATOM 1320 C C . GLY A 1 173 ? -16.761 15.134 6.124 1.00 60.19 173 GLY A C 1
ATOM 1321 O O . GLY A 1 173 ? -16.596 16.352 6.171 1.00 60.19 173 GLY A O 1
ATOM 1322 N N . GLN A 1 174 ? -17.115 14.425 7.200 1.00 49.66 174 GLN A N 1
ATOM 1323 C CA . GLN A 1 174 ? -17.284 15.007 8.529 1.00 49.66 174 GLN A CA 1
ATOM 1324 C C . GLN A 1 174 ? -15.948 14.999 9.291 1.00 49.66 174 GLN A C 1
ATOM 1326 O O . GLN A 1 174 ? -15.174 14.050 9.155 1.00 49.66 174 GLN A O 1
ATOM 1331 N N . PRO A 1 175 ? -15.657 16.032 10.105 1.00 48.38 175 PRO A N 1
ATOM 1332 C CA . PRO A 1 175 ? -14.447 16.057 10.917 1.00 48.38 175 PRO A CA 1
ATOM 1333 C C . PRO A 1 175 ? -14.477 14.921 11.945 1.00 48.38 175 PRO A C 1
ATOM 1335 O O . PRO A 1 175 ? -15.460 14.757 12.671 1.00 48.38 175 PRO A O 1
ATOM 1338 N N . VAL A 1 176 ? -13.392 14.150 12.012 1.00 51.97 176 VAL A N 1
ATOM 1339 C CA . VAL A 1 176 ? -13.212 13.101 13.020 1.00 51.97 176 VAL A CA 1
ATOM 1340 C C . VAL A 1 176 ? -12.496 13.691 14.221 1.00 51.97 176 VAL A C 1
ATOM 1342 O O . VAL A 1 176 ? -11.423 14.281 14.098 1.00 51.97 176 VAL A O 1
ATOM 1345 N N . VAL A 1 177 ? -13.140 13.587 15.380 1.00 52.41 177 VAL A N 1
ATOM 1346 C CA . VAL A 1 177 ? -12.623 14.095 16.648 1.00 52.41 177 VAL A CA 1
ATOM 1347 C C . VAL A 1 177 ? -11.974 12.924 17.368 1.00 52.41 177 VAL A C 1
ATOM 1349 O O . VAL A 1 177 ? -12.662 12.024 17.838 1.00 52.41 177 VAL A O 1
ATOM 1352 N N . PHE A 1 178 ? -10.646 12.938 17.454 1.00 45.75 178 PHE A N 1
ATOM 1353 C CA . PHE A 1 178 ? -9.906 12.003 18.293 1.00 45.75 178 PHE A CA 1
ATOM 1354 C C . PHE A 1 178 ? -10.068 12.423 19.755 1.00 45.75 178 PHE A C 1
ATOM 1356 O O . PHE A 1 178 ? -9.284 13.217 20.276 1.00 45.75 178 PHE A O 1
ATOM 1363 N N . GLU A 1 179 ? -11.104 11.924 20.425 1.00 42.47 179 GLU A N 1
ATOM 1364 C CA . GLU A 1 179 ? -11.136 11.978 21.883 1.00 42.47 179 GLU A CA 1
ATOM 1365 C C . GLU A 1 179 ? -10.127 10.957 22.407 1.00 42.47 179 GLU A C 1
ATOM 1367 O O . GLU A 1 179 ? -10.276 9.749 22.230 1.00 42.47 179 GLU A O 1
ATOM 1372 N N . ALA A 1 180 ? -9.049 11.447 23.021 1.00 37.59 180 ALA A N 1
ATOM 1373 C CA . ALA A 1 180 ? -8.113 10.592 23.730 1.00 37.59 180 ALA A CA 1
ATOM 1374 C C . ALA A 1 180 ? -8.893 9.823 24.803 1.00 37.59 180 ALA A C 1
ATOM 1376 O O . ALA A 1 180 ? -9.341 10.411 25.787 1.00 37.59 180 ALA A O 1
ATOM 1377 N N . VAL A 1 181 ? -9.063 8.513 24.610 1.00 36.16 181 VAL A N 1
ATOM 1378 C CA . VAL A 1 181 ? -9.677 7.630 25.602 1.00 36.16 181 VAL A CA 1
ATOM 1379 C C . VAL A 1 181 ? -8.726 7.537 26.793 1.00 36.16 181 VAL A C 1
ATOM 1381 O O . VAL A 1 181 ? -7.881 6.646 26.893 1.00 36.16 181 VAL A O 1
ATOM 1384 N N . THR A 1 182 ? -8.842 8.474 27.730 1.00 40.12 182 THR A N 1
ATOM 1385 C CA . THR A 1 182 ? -8.331 8.307 29.086 1.00 40.12 182 THR A CA 1
ATOM 1386 C C . THR A 1 182 ? -9.169 7.220 29.744 1.00 40.12 182 THR A C 1
ATOM 1388 O O . THR A 1 182 ? -10.213 7.479 30.337 1.00 40.12 182 THR A O 1
ATOM 1391 N N . LYS A 1 183 ? -8.713 5.967 29.630 1.00 39.34 183 LYS A N 1
ATOM 1392 C CA . LYS A 1 183 ? -9.183 4.871 30.482 1.00 39.34 183 LYS A CA 1
ATOM 1393 C C . LYS A 1 183 ? -9.017 5.299 31.944 1.00 39.34 183 LYS A C 1
ATOM 1395 O O . LYS A 1 183 ? -7.918 5.242 32.492 1.00 39.34 183 LYS A O 1
ATOM 1400 N N . GLN A 1 184 ? -10.111 5.717 32.578 1.00 37.94 184 GLN A N 1
ATOM 1401 C CA . GLN A 1 184 ? -10.243 5.659 34.027 1.00 37.94 184 GLN A CA 1
ATOM 1402 C C . GLN A 1 184 ? -10.277 4.176 34.402 1.00 37.94 184 GLN A C 1
ATOM 1404 O O . GLN A 1 184 ? -11.289 3.501 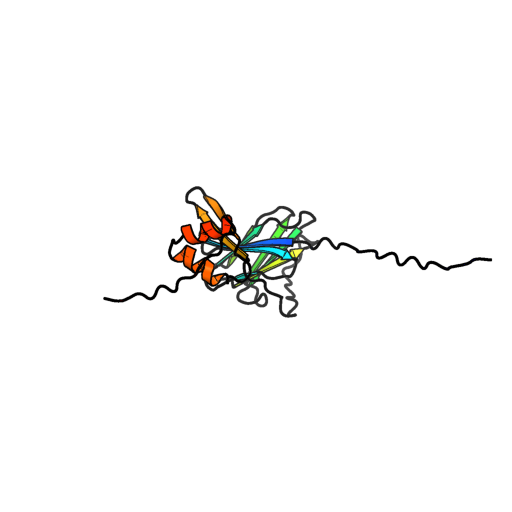34.237 1.00 37.94 184 GLN A O 1
ATOM 1409 N N . LEU A 1 185 ? -9.129 3.657 34.834 1.00 39.06 185 LEU A N 1
ATOM 1410 C CA . LEU A 1 185 ? -9.056 2.404 35.574 1.00 39.06 185 LEU A CA 1
ATOM 1411 C C . LEU A 1 185 ? -9.661 2.669 36.959 1.00 39.06 185 LEU A C 1
ATOM 1413 O O . LEU A 1 185 ? -9.053 3.365 37.773 1.00 39.06 185 LEU A O 1
ATOM 1417 N N . GLY A 1 186 ? -10.879 2.171 37.164 1.00 37.31 186 GLY A N 1
ATOM 1418 C CA . GLY A 1 186 ? -11.426 1.860 38.483 1.00 37.31 186 GLY A CA 1
ATOM 1419 C C . GLY A 1 186 ? -11.130 0.413 38.843 1.00 37.31 186 GLY A C 1
ATOM 1420 O O . GLY A 1 186 ? -11.037 -0.409 37.901 1.00 37.31 186 GLY A O 1
#

Organism: Cyclocybe aegerita (NCBI:txid1973307)

pLDDT: mean 76.75, std 16.99, range [36.16, 93.56]

Secondary structure (DSSP, 8-state):
-------------------EEEEEEEEETTTEEEEEEEEEEETT-EEE--TT--EEEEES--SSSEEEEEEESSSS-SEEEEEEE-TT--EEEE-SSS---EEEEEEES-TT--S------S---EEPP-EEEEE-TTS-EEEEEPPTT--HHHHHHHHHTT-HHHHHHHHTTPPP----------